Protein AF-S8AKW9-F1 (afdb_monomer_lite)

Organism: Dactylellina haptotyla (strain CBS 200.50) (NCBI:txid1284197)

Structure (mmCIF, N/CA/C/O backbone):
data_AF-S8AKW9-F1
#
_entry.id   AF-S8AKW9-F1
#
loop_
_atom_site.group_PDB
_atom_site.id
_atom_site.type_symbol
_atom_site.label_atom_id
_atom_site.label_alt_id
_atom_site.label_comp_id
_atom_site.label_asym_id
_atom_site.label_entity_id
_atom_site.label_seq_id
_atom_site.pdbx_PDB_ins_code
_atom_site.Cartn_x
_atom_site.Cartn_y
_atom_site.Cartn_z
_atom_site.occupancy
_atom_site.B_iso_or_equiv
_atom_site.auth_seq_id
_atom_site.auth_comp_id
_atom_site.auth_asym_id
_atom_site.auth_atom_id
_atom_site.pdbx_PDB_model_num
ATOM 1 N N . MET A 1 1 ? 42.580 -16.600 -37.680 1.00 72.12 1 MET A N 1
ATOM 2 C CA . MET A 1 1 ? 42.710 -15.167 -37.318 1.00 72.12 1 MET A CA 1
ATOM 3 C C . MET A 1 1 ? 41.400 -14.544 -36.825 1.00 72.12 1 MET A C 1
ATOM 5 O O . MET A 1 1 ? 41.442 -13.861 -35.815 1.00 72.12 1 MET A O 1
ATOM 9 N N . PHE A 1 2 ? 40.240 -14.815 -37.438 1.00 78.88 2 PHE A N 1
ATOM 10 C CA . PHE A 1 2 ? 38.955 -14.180 -37.076 1.00 78.88 2 PHE A CA 1
ATOM 11 C C . PHE A 1 2 ? 38.497 -14.391 -35.612 1.00 78.88 2 PHE A C 1
ATOM 13 O O . PHE A 1 2 ? 38.121 -13.439 -34.935 1.00 78.88 2 PHE A O 1
ATOM 20 N N . LEU A 1 3 ? 38.629 -15.611 -35.074 1.00 80.12 3 LEU A N 1
ATOM 21 C CA . LEU A 1 3 ? 38.257 -15.929 -33.683 1.00 80.12 3 LEU A CA 1
ATOM 22 C C . LEU A 1 3 ? 39.074 -15.155 -32.629 1.00 80.12 3 LEU A C 1
ATOM 24 O O . LEU A 1 3 ? 38.552 -14.816 -31.570 1.00 80.12 3 LEU A O 1
ATOM 28 N N . GLY A 1 4 ? 40.333 -14.816 -32.932 1.00 91.25 4 GLY A N 1
ATOM 29 C CA . GLY A 1 4 ? 41.182 -14.039 -32.023 1.00 91.25 4 GLY A CA 1
ATOM 30 C C . GLY A 1 4 ? 40.719 -12.587 -31.862 1.00 91.25 4 GLY A C 1
ATOM 31 O O . GLY A 1 4 ? 40.834 -12.024 -30.775 1.00 91.25 4 GLY A O 1
ATOM 32 N N . HIS A 1 5 ? 40.142 -11.994 -32.914 1.00 90.94 5 HIS A N 1
ATOM 33 C CA . HIS A 1 5 ? 39.571 -10.644 -32.856 1.00 90.94 5 HIS A CA 1
ATOM 34 C C . HIS A 1 5 ? 38.277 -10.607 -32.041 1.00 90.94 5 HIS A C 1
ATOM 36 O O . HIS A 1 5 ? 38.093 -9.697 -31.237 1.00 90.94 5 HIS A O 1
ATOM 42 N N . ILE A 1 6 ? 37.421 -11.624 -32.186 1.00 90.50 6 ILE A N 1
ATOM 43 C CA . ILE A 1 6 ? 36.177 -11.733 -31.412 1.00 90.50 6 ILE A CA 1
ATOM 44 C C . ILE A 1 6 ? 36.491 -11.850 -29.916 1.00 90.50 6 ILE A C 1
ATOM 46 O O . ILE A 1 6 ? 35.941 -11.099 -29.114 1.00 90.50 6 ILE A O 1
ATOM 50 N N . TYR A 1 7 ? 37.434 -12.720 -29.537 1.00 89.94 7 TYR A N 1
ATOM 51 C CA . TYR A 1 7 ? 37.816 -12.882 -28.131 1.00 89.94 7 TYR A CA 1
ATOM 52 C C . TYR A 1 7 ? 38.402 -11.595 -27.534 1.00 89.94 7 TYR A C 1
ATOM 54 O O . TYR A 1 7 ? 38.063 -11.220 -26.414 1.00 89.94 7 TYR A O 1
ATOM 62 N N . ARG A 1 8 ? 39.234 -10.868 -28.294 1.00 94.88 8 ARG A N 1
ATOM 63 C CA . ARG A 1 8 ? 39.784 -9.576 -27.856 1.00 94.88 8 ARG A CA 1
ATOM 64 C C . ARG A 1 8 ? 38.686 -8.530 -27.636 1.00 94.88 8 ARG A C 1
ATOM 66 O O . ARG A 1 8 ? 38.725 -7.836 -26.626 1.00 94.88 8 ARG A O 1
ATOM 73 N N . ASN A 1 9 ? 37.709 -8.438 -28.537 1.00 93.19 9 ASN A N 1
ATOM 74 C CA . ASN A 1 9 ? 36.614 -7.473 -28.412 1.00 93.19 9 ASN A CA 1
ATOM 75 C C . ASN A 1 9 ? 35.717 -7.775 -27.203 1.00 93.19 9 ASN A C 1
ATOM 77 O O . ASN A 1 9 ? 35.331 -6.854 -26.492 1.00 93.19 9 ASN A O 1
ATOM 81 N N . ILE A 1 10 ? 35.450 -9.055 -26.921 1.00 93.31 10 ILE A N 1
ATOM 82 C CA . ILE A 1 10 ? 34.691 -9.466 -25.728 1.00 93.31 10 ILE A CA 1
ATOM 83 C C . ILE A 1 10 ? 35.448 -9.101 -24.445 1.00 93.31 10 ILE A C 1
ATOM 85 O O . ILE A 1 10 ? 34.852 -8.588 -23.503 1.00 93.31 10 ILE A O 1
ATOM 89 N N . GLN A 1 11 ? 36.765 -9.321 -24.404 1.00 92.81 11 GLN A N 1
ATOM 90 C CA . GLN A 1 11 ? 37.582 -8.955 -23.241 1.00 92.81 11 GLN A CA 1
ATOM 91 C C . GLN A 1 11 ? 37.604 -7.438 -23.003 1.00 92.81 11 GLN A C 1
ATOM 93 O O . GLN A 1 11 ? 37.492 -6.996 -21.862 1.00 92.81 11 GLN A O 1
ATOM 98 N N . LEU A 1 12 ? 37.685 -6.634 -24.068 1.00 94.81 12 LEU A N 1
ATOM 99 C CA . LEU A 1 12 ? 37.598 -5.174 -23.964 1.00 94.81 12 LEU A CA 1
ATOM 100 C C . LEU A 1 12 ? 36.229 -4.719 -23.443 1.00 94.81 12 LEU A C 1
ATOM 102 O O . LEU A 1 12 ? 36.181 -3.930 -22.503 1.00 94.81 12 LEU A O 1
ATOM 106 N N . ALA A 1 13 ? 35.136 -5.269 -23.981 1.00 92.00 13 ALA A N 1
ATOM 107 C CA . ALA A 1 13 ? 33.784 -4.956 -23.520 1.00 92.00 13 ALA A CA 1
ATOM 108 C C . ALA A 1 13 ? 33.575 -5.338 -22.044 1.00 92.00 13 ALA A C 1
ATOM 110 O O . ALA A 1 13 ? 32.994 -4.574 -21.278 1.00 92.00 13 ALA A O 1
ATOM 111 N N . ASN A 1 14 ? 34.098 -6.490 -21.614 1.00 90.31 14 ASN A N 1
ATOM 112 C CA . ASN A 1 14 ? 34.027 -6.903 -20.213 1.00 90.31 14 ASN A CA 1
ATOM 113 C C . ASN A 1 14 ? 34.788 -5.944 -19.289 1.00 90.31 14 ASN A C 1
ATOM 115 O O . ASN A 1 14 ? 34.282 -5.617 -18.216 1.00 90.31 14 ASN A O 1
ATOM 119 N N . ASN A 1 15 ? 35.965 -5.465 -19.697 1.00 95.75 15 ASN A N 1
ATOM 120 C CA . ASN A 1 15 ? 36.730 -4.498 -18.910 1.00 95.75 15 ASN A CA 1
ATOM 121 C C . ASN A 1 15 ? 35.996 -3.155 -18.789 1.00 95.75 15 ASN A C 1
ATOM 123 O O . ASN A 1 15 ? 35.916 -2.607 -17.693 1.00 95.75 15 ASN A O 1
ATOM 127 N N . GLU A 1 16 ? 35.396 -2.668 -19.877 1.00 96.19 16 GLU A N 1
ATOM 128 C CA . GLU A 1 16 ? 34.604 -1.432 -19.874 1.00 96.19 16 GLU A CA 1
ATOM 129 C C . GLU A 1 16 ? 33.361 -1.548 -18.976 1.00 96.19 16 GLU A C 1
ATOM 131 O O . GLU A 1 16 ? 33.042 -0.636 -18.211 1.00 96.19 16 GLU A O 1
ATOM 136 N N . ILE A 1 17 ? 32.676 -2.696 -19.005 1.00 91.88 17 ILE A N 1
ATOM 137 C CA . ILE A 1 17 ? 31.542 -2.965 -18.110 1.00 91.88 17 ILE A CA 1
ATOM 138 C C . ILE A 1 17 ? 31.997 -2.955 -16.646 1.00 91.88 17 ILE A C 1
ATOM 140 O O . ILE A 1 17 ? 31.338 -2.335 -15.812 1.00 91.88 17 ILE A O 1
ATOM 144 N N . GLN A 1 18 ? 33.118 -3.606 -16.322 1.00 92.62 18 GLN A N 1
ATOM 145 C CA . GLN A 1 18 ? 33.649 -3.635 -14.955 1.00 92.62 18 GLN A CA 1
ATOM 146 C C . GLN A 1 18 ? 34.020 -2.231 -14.457 1.00 92.62 18 GLN A C 1
ATOM 148 O O . GLN A 1 18 ? 33.663 -1.872 -13.333 1.00 92.62 18 GLN A O 1
ATOM 153 N N . GLU A 1 19 ? 34.661 -1.414 -15.294 1.00 96.31 19 GLU A N 1
ATOM 154 C CA . GLU A 1 19 ? 35.014 -0.031 -14.955 1.00 96.31 19 GLU A CA 1
ATOM 155 C C . GLU A 1 19 ? 33.765 0.832 -14.717 1.00 96.31 19 GLU A C 1
ATOM 157 O O . GLU A 1 19 ? 33.664 1.530 -13.704 1.00 96.31 19 GLU A O 1
ATOM 162 N N . ASN A 1 20 ? 32.761 0.727 -15.592 1.00 92.00 20 ASN A N 1
ATOM 163 C CA . ASN A 1 20 ? 31.502 1.458 -15.447 1.00 92.00 20 ASN A CA 1
ATOM 164 C C . ASN A 1 20 ? 30.729 1.046 -14.186 1.00 92.00 20 ASN A C 1
ATOM 166 O O . ASN A 1 20 ? 30.186 1.902 -13.483 1.00 92.00 20 ASN A O 1
ATOM 170 N N . VAL A 1 21 ? 30.704 -0.250 -13.857 1.00 90.75 21 VAL A N 1
ATOM 171 C CA . VAL A 1 21 ? 30.087 -0.747 -12.617 1.00 90.75 21 VAL A CA 1
ATOM 172 C C . VAL A 1 21 ? 30.822 -0.197 -11.394 1.00 90.75 21 VAL A C 1
ATOM 174 O O . VAL A 1 21 ? 30.169 0.323 -10.488 1.00 90.75 21 VAL A O 1
ATOM 177 N N . GLN A 1 22 ? 32.158 -0.237 -11.372 1.00 91.88 22 GLN A N 1
ATOM 178 C CA . GLN A 1 22 ? 32.943 0.319 -10.264 1.00 91.88 22 GLN A CA 1
ATOM 179 C C . GLN A 1 22 ? 32.698 1.820 -10.084 1.00 91.88 22 GLN A C 1
ATOM 181 O O . GLN A 1 22 ? 32.455 2.272 -8.963 1.00 91.88 22 GLN A O 1
ATOM 186 N N . LYS A 1 23 ? 32.684 2.583 -11.182 1.00 95.25 23 LYS A N 1
ATOM 187 C CA . LYS A 1 23 ? 32.428 4.027 -11.159 1.00 95.25 23 LYS A CA 1
ATOM 188 C C . LYS A 1 23 ? 31.034 4.358 -10.626 1.00 95.25 23 LYS A C 1
ATOM 190 O O . LYS A 1 23 ? 30.907 5.221 -9.758 1.00 95.25 23 LYS A O 1
ATOM 195 N N . ASN A 1 24 ? 30.003 3.646 -11.080 1.00 85.75 24 ASN A N 1
ATOM 196 C CA . ASN A 1 24 ? 28.628 3.852 -10.617 1.00 85.75 24 ASN A CA 1
ATOM 197 C C . ASN A 1 24 ? 28.464 3.511 -9.131 1.00 85.75 24 ASN A C 1
ATOM 199 O O . ASN A 1 24 ? 27.816 4.257 -8.397 1.00 85.75 24 ASN A O 1
ATOM 203 N N . VAL A 1 25 ? 29.085 2.422 -8.666 1.00 87.81 25 VAL A N 1
ATOM 204 C CA . VAL A 1 25 ? 29.080 2.055 -7.242 1.00 87.81 25 VAL A CA 1
ATOM 205 C C . VAL A 1 25 ? 29.783 3.126 -6.409 1.00 87.81 25 VAL A C 1
ATOM 207 O O . VAL A 1 25 ? 29.248 3.550 -5.386 1.00 87.81 25 VAL A O 1
ATOM 210 N N . GLN A 1 26 ? 30.946 3.614 -6.848 1.00 92.12 26 GLN A N 1
ATOM 211 C CA . GLN A 1 26 ? 31.691 4.649 -6.132 1.00 92.12 26 GLN A CA 1
ATOM 212 C C . GLN A 1 26 ? 30.923 5.978 -6.081 1.00 92.12 26 GLN A C 1
ATOM 214 O O . GLN A 1 26 ? 30.859 6.608 -5.024 1.00 92.12 26 GLN A O 1
ATOM 219 N N . GLN A 1 27 ? 30.281 6.371 -7.185 1.00 92.50 27 GLN A N 1
ATOM 220 C CA . GLN A 1 27 ? 29.437 7.562 -7.247 1.00 92.50 27 GLN A CA 1
ATOM 221 C C . GLN A 1 27 ? 28.215 7.440 -6.327 1.00 92.50 27 GLN A C 1
ATOM 223 O O . GLN A 1 27 ? 27.951 8.353 -5.543 1.00 92.50 27 GLN A O 1
ATOM 228 N N . GLY A 1 28 ? 27.516 6.301 -6.358 1.00 86.50 28 GLY A N 1
ATOM 229 C CA . GLY A 1 28 ? 26.379 6.043 -5.473 1.00 86.50 28 GLY A CA 1
ATOM 230 C C . GLY A 1 28 ? 26.775 6.067 -3.994 1.00 86.50 28 GLY A C 1
ATOM 231 O O . GLY A 1 28 ? 26.061 6.629 -3.165 1.00 86.50 28 GLY A O 1
ATOM 232 N N . MET A 1 29 ? 27.954 5.537 -3.658 1.00 88.75 29 MET A N 1
ATOM 233 C CA . MET A 1 29 ? 28.479 5.551 -2.291 1.00 88.75 29 MET A CA 1
ATOM 234 C C . MET A 1 29 ? 28.812 6.975 -1.815 1.00 88.75 29 MET A C 1
ATOM 236 O O . MET A 1 29 ? 28.480 7.338 -0.688 1.00 88.75 29 MET A O 1
ATOM 240 N N . GLN A 1 30 ? 29.407 7.808 -2.676 1.00 92.94 30 GLN A N 1
ATOM 241 C CA . GLN A 1 30 ? 29.688 9.218 -2.373 1.00 92.94 30 GLN A CA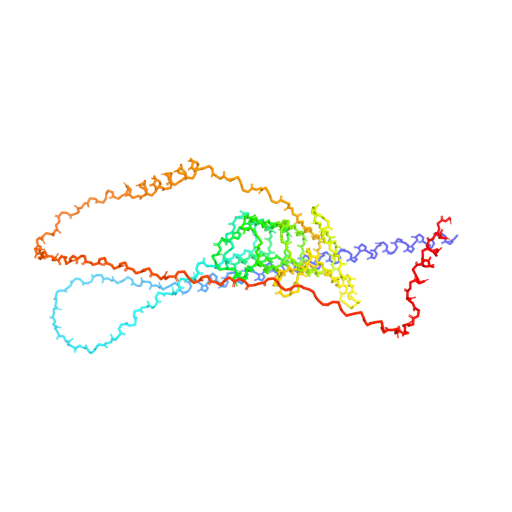 1
ATOM 242 C C . GLN A 1 30 ? 28.411 10.055 -2.217 1.00 92.94 30 GLN A C 1
ATOM 244 O O . GLN A 1 30 ? 28.351 10.960 -1.383 1.00 92.94 30 GLN A O 1
ATOM 249 N N . GLU A 1 31 ? 27.379 9.784 -3.014 1.00 89.19 31 GLU A N 1
ATOM 250 C CA . GLU A 1 31 ? 26.083 10.452 -2.888 1.00 89.19 31 GLU A CA 1
ATOM 251 C C . GLU A 1 31 ? 25.360 10.043 -1.600 1.00 89.19 31 GLU A C 1
ATOM 253 O O . GLU A 1 31 ? 24.886 10.907 -0.863 1.00 89.19 31 GLU A O 1
ATOM 258 N N . ALA A 1 32 ? 25.372 8.751 -1.258 1.00 83.12 32 ALA A N 1
ATOM 259 C CA . ALA A 1 32 ? 24.840 8.263 0.010 1.00 83.12 32 ALA A CA 1
ATOM 260 C C . ALA A 1 32 ? 25.553 8.904 1.216 1.00 83.12 32 ALA A C 1
ATOM 262 O O . ALA A 1 32 ? 24.889 9.358 2.148 1.00 83.12 32 ALA A O 1
ATOM 263 N N . GLN A 1 33 ? 26.888 9.016 1.177 1.00 89.81 33 GLN A N 1
ATOM 264 C CA . GLN A 1 33 ? 27.662 9.705 2.217 1.00 89.81 33 GLN A CA 1
ATOM 265 C C . GLN A 1 33 ? 27.267 11.181 2.350 1.00 89.81 33 GLN A C 1
ATOM 267 O O . GLN A 1 33 ? 27.059 11.655 3.469 1.00 89.81 33 GLN A O 1
ATOM 272 N N . ARG A 1 34 ? 27.097 11.898 1.228 1.00 91.38 34 ARG A N 1
ATOM 273 C CA . ARG A 1 34 ? 26.621 13.290 1.243 1.00 91.38 34 ARG A CA 1
ATOM 274 C C . ARG A 1 34 ? 25.228 13.406 1.855 1.00 91.38 34 ARG A C 1
ATOM 276 O O . ARG A 1 34 ? 25.033 14.239 2.733 1.00 91.38 34 ARG A O 1
ATOM 283 N N . ASN A 1 35 ? 24.286 12.558 1.453 1.00 83.06 35 ASN A N 1
ATOM 284 C CA . ASN A 1 35 ? 22.912 12.602 1.959 1.00 83.06 35 ASN A CA 1
ATOM 285 C C . ASN A 1 35 ? 22.845 12.339 3.471 1.00 83.06 35 ASN A C 1
ATOM 287 O O . ASN A 1 35 ? 22.147 13.054 4.189 1.00 83.06 35 ASN A O 1
ATOM 291 N N . VAL A 1 36 ? 23.624 11.375 3.974 1.00 84.94 36 VAL A N 1
ATOM 292 C CA . VAL A 1 36 ? 23.740 11.124 5.421 1.00 84.94 36 VAL A CA 1
ATOM 293 C C . VAL A 1 36 ? 24.331 12.340 6.140 1.00 84.94 36 VAL A C 1
ATOM 295 O O . VAL A 1 36 ? 23.816 12.745 7.181 1.00 84.94 36 VAL A O 1
ATOM 298 N N . GLN A 1 37 ? 25.371 12.966 5.583 1.00 90.31 37 GLN A N 1
ATOM 299 C CA . GLN A 1 37 ? 25.993 14.145 6.186 1.00 90.31 37 GLN A CA 1
ATOM 300 C C . GLN A 1 37 ? 25.038 15.347 6.241 1.00 90.31 37 GLN A C 1
ATOM 302 O O . GLN A 1 37 ? 24.969 16.017 7.274 1.00 90.31 37 GLN A O 1
ATOM 307 N N . TYR A 1 38 ? 24.264 15.587 5.177 1.00 88.06 38 TYR A N 1
ATOM 308 C CA . TYR A 1 38 ? 23.213 16.609 5.163 1.00 88.06 38 TYR A CA 1
ATOM 309 C C . TYR A 1 38 ? 22.136 16.331 6.221 1.00 88.06 38 TYR A C 1
ATOM 311 O O . TYR A 1 38 ? 21.813 17.226 7.001 1.00 88.06 38 TYR A O 1
ATOM 319 N N . GLY A 1 39 ? 21.651 15.088 6.323 1.00 82.19 39 GLY A N 1
ATOM 320 C CA . GLY A 1 39 ? 20.647 14.712 7.324 1.00 82.19 39 GLY A CA 1
ATOM 321 C C . GLY A 1 39 ? 21.130 14.882 8.772 1.00 82.19 39 GLY A C 1
ATOM 322 O O . GLY A 1 39 ? 20.380 15.356 9.631 1.00 82.19 39 GLY A O 1
ATOM 323 N N . ILE A 1 40 ? 22.401 14.568 9.055 1.00 87.69 40 ILE A N 1
ATOM 324 C CA . ILE A 1 40 ? 23.005 14.794 10.380 1.00 87.69 40 ILE A CA 1
ATOM 325 C C . ILE A 1 40 ? 23.069 16.294 10.697 1.00 87.69 40 ILE A C 1
ATOM 327 O O . ILE A 1 40 ? 22.700 16.694 11.802 1.00 87.69 40 ILE A O 1
ATOM 331 N N . GLN A 1 41 ? 23.504 17.131 9.748 1.00 89.69 41 GLN A N 1
ATOM 332 C CA . GLN A 1 41 ? 23.582 18.583 9.952 1.00 89.69 41 GLN A CA 1
ATOM 333 C C . GLN A 1 41 ? 22.205 19.210 10.194 1.00 89.69 41 GLN A C 1
ATOM 335 O O . GLN A 1 41 ? 22.058 20.075 11.059 1.00 89.69 41 GLN A O 1
ATOM 340 N N . GLU A 1 42 ? 21.186 18.765 9.463 1.00 87.50 42 GLU A N 1
ATOM 341 C CA . GLU A 1 42 ? 19.813 19.228 9.651 1.00 87.50 42 GLU A CA 1
ATOM 342 C C . GLU A 1 42 ? 19.265 18.827 11.024 1.00 87.50 42 GLU A C 1
ATOM 344 O O . GLU A 1 42 ? 18.737 19.667 11.755 1.00 87.50 42 GLU A O 1
ATOM 349 N N . THR A 1 43 ? 19.487 17.575 11.431 1.00 83.00 43 THR A N 1
ATOM 350 C CA . THR A 1 43 ? 19.094 17.091 12.761 1.00 83.00 43 THR A CA 1
ATOM 351 C C . THR A 1 43 ? 19.786 17.892 13.867 1.00 83.00 43 THR A C 1
ATOM 353 O O . THR A 1 43 ? 19.132 18.329 14.813 1.00 83.00 43 THR A O 1
ATOM 356 N N . GLN A 1 44 ? 21.090 18.164 13.735 1.00 88.38 44 GLN A N 1
ATOM 357 C CA . GLN A 1 44 ? 21.831 18.998 14.687 1.00 88.38 44 GLN A CA 1
ATOM 358 C C . GLN A 1 44 ? 21.271 20.424 14.768 1.00 88.38 44 GLN A C 1
ATOM 360 O O . GLN A 1 44 ? 21.107 20.951 15.871 1.00 88.38 44 GLN A O 1
ATOM 365 N N . ARG A 1 45 ? 20.928 21.037 13.626 1.00 90.44 45 ARG A N 1
ATOM 366 C CA . ARG A 1 45 ? 20.295 22.364 13.581 1.00 90.44 45 ARG A CA 1
ATOM 367 C C . ARG A 1 45 ? 18.930 22.357 14.276 1.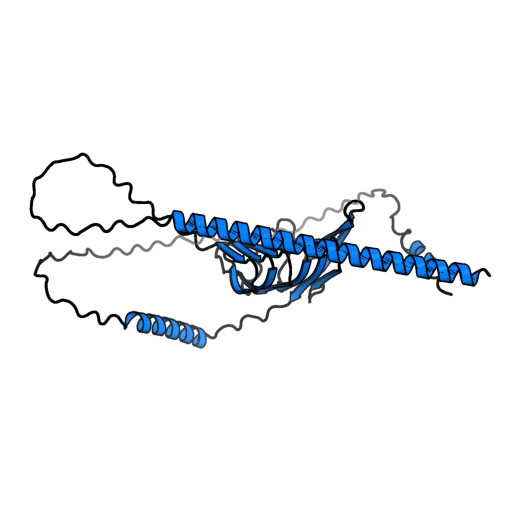00 90.44 45 ARG A C 1
ATOM 369 O O . ARG A 1 45 ? 18.648 23.264 15.056 1.00 90.44 45 ARG A O 1
ATOM 376 N N . ASN A 1 46 ? 18.108 21.336 14.045 1.00 84.94 46 ASN A N 1
ATOM 377 C CA . ASN A 1 46 ? 16.789 21.218 14.669 1.00 84.94 46 ASN A CA 1
ATOM 378 C C . ASN A 1 46 ? 16.891 21.042 16.189 1.00 84.94 46 ASN A C 1
ATOM 380 O O . ASN A 1 46 ? 16.182 21.723 16.930 1.00 84.94 46 ASN A O 1
ATOM 384 N N . VAL A 1 47 ? 17.826 20.212 16.666 1.00 84.75 47 VAL A N 1
ATOM 385 C CA . VAL A 1 47 ? 18.086 20.037 18.104 1.00 84.75 47 VAL A CA 1
ATOM 386 C C . VAL A 1 47 ? 18.590 21.336 18.743 1.00 84.75 47 VAL A C 1
ATOM 388 O O . VAL A 1 47 ? 18.102 21.719 19.805 1.00 84.75 47 VAL A O 1
ATOM 391 N N . GLN A 1 48 ? 19.511 22.063 18.098 1.00 88.69 48 GLN A N 1
ATOM 392 C CA . GLN A 1 48 ? 19.978 23.362 18.606 1.00 88.69 48 GLN A CA 1
ATOM 393 C C . GLN A 1 48 ? 18.856 24.403 18.672 1.00 88.69 48 GLN A C 1
ATOM 395 O O . GLN A 1 48 ? 18.752 25.130 19.661 1.00 88.69 48 GLN A O 1
ATOM 400 N N . ASN A 1 49 ? 17.996 24.460 17.654 1.00 84.38 49 ASN A N 1
ATOM 401 C CA . ASN A 1 49 ? 16.846 25.360 17.645 1.00 84.38 49 ASN A CA 1
ATOM 402 C C . ASN A 1 49 ? 15.839 25.007 18.750 1.00 84.38 49 ASN A C 1
ATOM 404 O O . ASN A 1 49 ? 15.334 25.906 19.421 1.00 84.38 49 ASN A O 1
ATOM 408 N N . ALA A 1 50 ? 15.589 23.716 18.987 1.00 81.94 50 ALA A N 1
ATOM 409 C CA . ALA A 1 50 ? 14.714 23.260 20.064 1.00 81.94 50 ALA A CA 1
ATOM 410 C C . ALA A 1 50 ? 15.265 23.638 21.448 1.00 81.94 50 ALA A C 1
ATOM 412 O O . ALA A 1 50 ? 14.531 24.188 22.265 1.00 81.94 50 ALA A O 1
ATOM 413 N N . LEU A 1 51 ? 16.565 23.428 21.689 1.00 80.25 51 LEU A N 1
ATOM 414 C CA . LEU A 1 51 ? 17.218 23.800 22.951 1.00 80.25 51 LEU A CA 1
ATOM 415 C C . LEU A 1 51 ? 17.215 25.315 23.191 1.00 80.25 51 LEU A C 1
ATOM 417 O O . LEU A 1 51 ? 17.059 25.753 24.329 1.00 80.25 51 LEU A O 1
ATOM 421 N N . ARG A 1 52 ? 17.349 26.126 22.133 1.00 81.94 52 ARG A N 1
ATOM 422 C CA . ARG A 1 52 ? 17.302 27.593 22.233 1.00 81.94 52 ARG A CA 1
ATOM 423 C C . ARG A 1 52 ? 15.916 28.122 22.609 1.00 81.94 52 ARG A C 1
ATOM 425 O O . ARG A 1 52 ? 15.824 29.185 23.216 1.00 81.94 52 ARG A O 1
ATOM 432 N N . ASN A 1 53 ? 14.863 27.389 22.260 1.00 79.19 53 ASN A N 1
ATOM 433 C CA . ASN A 1 53 ? 13.479 27.768 22.535 1.00 79.19 53 ASN A CA 1
ATOM 434 C C . ASN A 1 53 ? 12.955 27.249 23.878 1.00 79.19 53 ASN A C 1
ATOM 436 O O . ASN A 1 53 ? 11.796 27.510 24.193 1.00 79.19 53 ASN A O 1
ATOM 440 N N . ILE A 1 54 ? 13.767 26.548 24.680 1.00 76.12 54 ILE A N 1
ATOM 441 C CA . ILE A 1 54 ? 13.388 26.212 26.056 1.00 76.12 54 ILE A CA 1
ATOM 442 C C . ILE A 1 54 ? 13.372 27.525 26.849 1.00 76.12 54 ILE A C 1
ATOM 444 O O . ILE A 1 54 ? 14.436 28.125 27.037 1.00 76.12 54 ILE A O 1
ATOM 448 N N . PRO A 1 55 ? 12.200 28.004 27.312 1.00 68.00 55 PRO A N 1
ATOM 449 C CA . PRO A 1 55 ? 12.131 29.211 28.116 1.00 68.00 55 PRO A CA 1
ATOM 450 C C . PRO A 1 55 ? 12.970 28.975 29.366 1.00 68.00 55 PRO A C 1
ATOM 452 O O . PRO A 1 55 ? 12.705 28.039 30.124 1.00 68.00 55 PRO A O 1
ATOM 455 N N . GLN A 1 56 ? 13.991 29.803 29.588 1.00 56.03 56 GLN A N 1
ATOM 456 C CA . GLN A 1 56 ? 14.639 29.829 30.889 1.00 56.03 56 GLN A CA 1
ATOM 457 C C . GLN A 1 56 ? 13.575 30.280 31.882 1.00 56.03 56 GLN A C 1
ATOM 459 O O . GLN A 1 56 ? 13.197 31.451 31.913 1.00 56.03 56 GLN A O 1
ATOM 464 N N . MET A 1 57 ? 13.033 29.331 32.646 1.00 52.31 57 MET A N 1
ATOM 465 C CA . MET A 1 57 ? 12.195 29.643 33.790 1.00 52.31 57 MET A CA 1
ATOM 466 C C . MET A 1 57 ? 13.117 30.269 34.827 1.00 52.31 57 MET A C 1
ATOM 468 O O . MET A 1 57 ? 13.692 29.591 35.676 1.00 52.31 57 MET A O 1
ATOM 472 N N . SER A 1 58 ? 13.321 31.577 34.682 1.00 54.09 58 SER A N 1
ATOM 473 C CA . SER A 1 58 ? 13.970 32.416 35.668 1.00 54.09 58 SER A CA 1
ATOM 474 C C . SER A 1 58 ? 13.269 32.160 36.991 1.00 54.09 58 SER A C 1
ATOM 476 O O . SER A 1 58 ? 12.093 32.481 37.145 1.00 54.09 58 SER A O 1
ATOM 478 N N . SER A 1 59 ? 14.004 31.519 37.897 1.00 52.66 59 SER A N 1
ATOM 479 C CA . SER A 1 59 ? 13.709 31.333 39.311 1.00 52.66 59 SER A CA 1
ATOM 480 C C . SER A 1 59 ? 12.963 32.548 39.873 1.00 52.66 59 SER A C 1
ATOM 482 O O . SER A 1 59 ? 13.583 33.537 40.270 1.00 52.66 59 SER A O 1
ATOM 484 N N . MET A 1 60 ? 11.629 32.488 39.902 1.00 50.62 60 MET A N 1
ATOM 485 C CA . MET A 1 60 ? 10.819 33.459 40.625 1.00 50.62 60 MET A CA 1
ATOM 486 C C . MET A 1 60 ? 11.003 33.161 42.107 1.00 50.62 60 MET A C 1
ATOM 488 O O . MET A 1 60 ? 10.409 32.235 42.657 1.00 50.62 60 MET A O 1
ATOM 492 N N . GLY A 1 61 ? 11.897 33.929 42.728 1.00 47.03 61 GLY A N 1
ATOM 493 C CA . GLY A 1 61 ? 12.079 33.940 44.168 1.00 47.03 61 GLY A CA 1
ATOM 494 C C . GLY A 1 61 ? 10.754 34.250 44.855 1.00 47.03 61 GLY A C 1
ATOM 495 O O . GLY A 1 61 ? 10.109 35.257 44.563 1.00 47.03 61 GLY A O 1
ATOM 496 N N . MET A 1 62 ? 10.353 33.367 45.767 1.00 46.59 62 MET A N 1
ATOM 497 C CA . MET A 1 62 ? 9.265 33.614 46.702 1.00 46.59 62 MET A CA 1
ATOM 498 C C . MET A 1 62 ? 9.627 34.814 47.582 1.00 46.59 62 MET A C 1
ATOM 500 O O . MET A 1 62 ? 10.453 34.699 48.484 1.00 46.59 62 MET A O 1
ATOM 504 N N . ASN A 1 63 ? 9.000 35.961 47.329 1.00 47.78 63 ASN A N 1
ATOM 505 C CA . ASN A 1 63 ? 9.002 37.091 48.247 1.00 47.78 63 ASN A CA 1
ATOM 506 C C . ASN A 1 63 ? 7.697 37.051 49.053 1.00 47.78 63 ASN A C 1
ATOM 508 O O . ASN A 1 63 ? 6.630 37.391 48.544 1.00 47.78 63 ASN A O 1
ATOM 512 N N . TRP A 1 64 ? 7.782 36.576 50.295 1.00 44.31 64 TRP A N 1
ATOM 513 C CA . TRP A 1 64 ? 6.693 36.626 51.266 1.00 44.31 64 TRP A CA 1
ATOM 514 C C . TRP A 1 64 ? 6.621 38.034 51.864 1.00 44.31 64 TRP A C 1
ATOM 516 O O . TRP A 1 64 ? 7.495 38.429 52.630 1.00 44.31 64 TRP A O 1
ATOM 526 N N . GLY A 1 65 ? 5.568 38.785 51.541 1.00 41.84 65 GLY A N 1
ATOM 527 C CA . GLY A 1 65 ? 5.282 40.081 52.156 1.00 41.84 65 GLY A CA 1
ATOM 528 C C . GLY A 1 65 ? 3.778 40.379 52.161 1.00 41.84 65 GLY A C 1
ATOM 529 O O . GLY A 1 65 ? 3.130 40.164 51.136 1.00 41.84 65 GLY A O 1
ATOM 530 N N . PRO A 1 66 ? 3.193 40.850 53.281 1.00 56.28 66 PRO A N 1
ATOM 531 C CA . PRO A 1 66 ? 1.775 41.170 53.366 1.00 56.28 66 PRO A CA 1
ATOM 532 C C . PRO A 1 66 ? 1.527 42.632 52.974 1.00 56.28 66 PRO A C 1
ATOM 534 O O . PRO A 1 66 ? 2.188 43.542 53.470 1.00 56.28 66 PRO A O 1
ATOM 537 N N . GLY A 1 67 ? 0.538 42.872 52.116 1.00 40.03 67 GLY A N 1
ATOM 538 C CA . GLY A 1 67 ? 0.109 44.228 51.786 1.00 40.03 67 GLY A CA 1
ATOM 539 C C . GLY A 1 67 ? -0.982 44.261 50.726 1.00 40.03 67 GLY A C 1
ATOM 540 O O . GLY A 1 67 ? -0.700 44.205 49.535 1.00 40.03 67 GLY A O 1
ATOM 541 N N . CYS A 1 68 ? -2.234 44.384 51.166 1.00 43.34 68 CYS A N 1
ATOM 542 C CA . CYS A 1 68 ? -3.304 44.955 50.343 1.00 43.34 68 CYS A CA 1
ATOM 543 C C . CYS A 1 68 ? -3.011 46.462 50.166 1.00 43.34 68 CYS A C 1
ATOM 545 O O . CYS A 1 68 ? -2.517 47.078 51.114 1.00 43.34 68 CYS A O 1
ATOM 547 N N . PRO A 1 69 ? -3.327 47.082 49.014 1.00 50.56 69 PRO A N 1
ATOM 548 C CA . PRO A 1 69 ? -4.691 47.572 48.844 1.00 50.56 69 PRO A CA 1
ATOM 549 C C . PRO A 1 69 ? -5.262 47.475 47.419 1.00 50.56 69 PRO A C 1
ATOM 551 O O . PRO A 1 69 ? -4.575 47.385 46.407 1.00 50.56 69 PRO A O 1
ATOM 554 N N . SER A 1 70 ? -6.588 47.528 47.411 1.00 55.62 70 SER A N 1
ATOM 555 C CA . SER A 1 70 ? -7.530 47.596 46.301 1.00 55.62 70 SER A CA 1
ATOM 556 C C . SER A 1 70 ? -7.218 48.670 45.253 1.00 55.62 70 SER A C 1
ATOM 558 O O . SER A 1 70 ? -7.221 49.862 45.564 1.00 55.62 70 SER A O 1
ATOM 560 N N . SER A 1 71 ? -7.116 48.262 43.988 1.00 45.03 71 SER A N 1
ATOM 561 C CA . SER A 1 71 ? -7.367 49.134 42.839 1.00 45.03 71 SER A CA 1
ATOM 562 C C . SER A 1 71 ? -8.129 48.367 41.754 1.00 45.03 71 SER A C 1
ATOM 564 O O . SER A 1 71 ? -7.712 47.329 41.244 1.00 45.03 71 SER A O 1
ATOM 566 N N . SER A 1 72 ? -9.318 48.874 41.449 1.00 56.56 72 SER A N 1
ATOM 567 C CA . SER A 1 72 ? -10.213 48.421 40.391 1.00 56.56 72 SER A CA 1
ATOM 568 C C . SER A 1 72 ? -9.586 48.697 39.024 1.00 56.56 72 SER A C 1
ATOM 570 O O . SER A 1 72 ? -9.472 49.856 38.625 1.00 56.56 72 SER A O 1
ATOM 572 N N . SER A 1 73 ? -9.201 47.639 38.312 1.00 45.88 73 SER A N 1
ATOM 573 C CA . SER A 1 73 ? -8.787 47.694 36.907 1.00 45.88 73 SER A CA 1
ATOM 574 C C . SER A 1 73 ? -9.833 47.008 36.020 1.00 45.88 73 SER A C 1
ATOM 576 O O . SER A 1 73 ? -10.460 46.039 36.457 1.00 45.88 73 SER A O 1
ATOM 578 N N . PRO A 1 74 ? -10.057 47.522 34.797 1.00 48.25 74 PRO A N 1
ATOM 579 C CA . PRO A 1 74 ? -11.113 47.072 33.898 1.00 48.25 74 PRO A CA 1
ATOM 580 C C . PRO A 1 74 ? -10.873 45.628 33.465 1.00 48.25 74 PRO A C 1
ATOM 582 O O . PRO A 1 74 ? -9.729 45.191 33.348 1.00 48.25 74 PRO A O 1
ATOM 585 N N . ALA A 1 75 ? -11.970 44.903 33.242 1.00 49.44 75 ALA A N 1
ATOM 586 C CA . ALA A 1 75 ? -12.005 4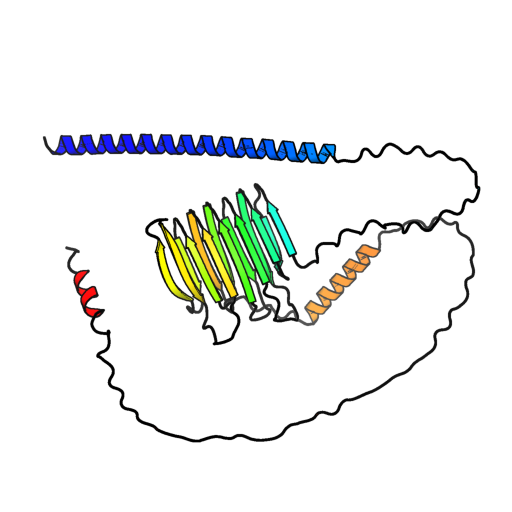3.510 32.825 1.00 49.44 75 ALA A CA 1
ATOM 587 C C . ALA A 1 75 ? -11.216 43.296 31.521 1.00 49.44 75 ALA A C 1
ATOM 589 O O . ALA A 1 75 ? -11.764 43.309 30.423 1.00 49.44 75 ALA A O 1
ATOM 590 N N . SER A 1 76 ? -9.907 43.094 31.661 1.00 47.00 76 SER A N 1
ATOM 591 C CA . SER A 1 76 ? -9.079 42.420 30.678 1.00 47.00 76 SER A CA 1
ATOM 592 C C . SER A 1 76 ? -9.645 41.015 30.585 1.00 47.00 76 SER A C 1
ATOM 594 O O . SER A 1 76 ? -9.520 40.221 31.522 1.00 47.00 76 SER A O 1
ATOM 596 N N . SER A 1 77 ? -10.373 40.751 29.500 1.00 50.78 77 SER A N 1
ATOM 597 C CA . SER A 1 77 ? -10.779 39.413 29.110 1.00 50.78 77 SER A CA 1
ATOM 598 C C . SER A 1 77 ? -9.506 38.589 29.032 1.00 50.78 77 SER A C 1
ATOM 600 O O . SER A 1 77 ? -8.765 38.667 28.053 1.00 50.78 77 SER A O 1
ATOM 602 N N . SER A 1 78 ? -9.228 37.881 30.126 1.00 46.84 78 SER A N 1
ATOM 603 C CA . SER A 1 78 ? -8.201 36.867 30.240 1.00 46.84 78 SER A CA 1
ATOM 604 C C . SER A 1 78 ? -8.324 36.000 29.000 1.00 46.84 78 SER A C 1
ATOM 606 O O . SER A 1 78 ? -9.259 35.206 28.877 1.00 46.84 78 SER A O 1
ATOM 608 N N . ALA A 1 79 ? -7.423 36.231 28.044 1.00 51.12 79 ALA A N 1
ATOM 609 C CA . ALA A 1 79 ? -7.171 35.335 26.941 1.00 51.12 79 ALA A CA 1
ATOM 610 C C . ALA A 1 79 ? -6.596 34.084 27.593 1.00 51.12 79 ALA A C 1
ATOM 612 O O . ALA A 1 79 ? -5.384 33.908 27.707 1.00 51.12 79 ALA A O 1
ATOM 613 N N . ARG A 1 80 ? -7.505 33.271 28.142 1.00 43.78 80 ARG A N 1
ATOM 614 C CA . ARG A 1 80 ? -7.223 31.931 28.616 1.00 43.78 80 ARG A CA 1
ATOM 615 C C . ARG A 1 80 ? -6.491 31.295 27.442 1.00 43.78 80 ARG A C 1
ATOM 617 O O . ARG A 1 80 ? -7.073 31.299 26.354 1.00 43.78 80 ARG A O 1
ATOM 624 N N . PRO A 1 81 ? -5.228 30.865 27.604 1.00 42.75 81 PRO A N 1
ATOM 625 C CA . PRO A 1 81 ? -4.513 30.219 26.520 1.00 42.75 81 PRO A CA 1
ATOM 626 C C . PRO A 1 81 ? -5.436 29.120 26.013 1.00 42.75 81 PRO A C 1
ATOM 628 O O . PRO A 1 81 ? -5.832 28.246 26.788 1.00 42.75 81 PRO A O 1
ATOM 631 N N . SER A 1 82 ? -5.898 29.260 24.768 1.00 45.16 82 SER A N 1
ATOM 632 C CA . SER A 1 82 ? -6.720 28.244 24.134 1.00 45.16 82 SER A CA 1
ATOM 633 C C . SER A 1 82 ? -5.871 26.991 24.188 1.00 45.16 82 SER A C 1
ATOM 635 O O . SER A 1 82 ? -4.797 26.954 23.582 1.00 45.16 82 SER A O 1
ATOM 637 N N . VAL A 1 83 ? -6.300 26.025 25.001 1.00 42.78 83 VAL A N 1
ATOM 638 C CA . VAL A 1 83 ? -5.730 24.684 24.978 1.00 42.78 83 VAL A CA 1
ATOM 639 C C . VAL A 1 83 ? -5.726 24.305 23.498 1.00 42.78 83 VAL A C 1
ATOM 641 O O . VAL A 1 83 ? -6.789 24.421 22.883 1.00 42.78 83 VAL A O 1
ATOM 644 N N . PRO A 1 84 ? -4.561 24.020 22.889 1.00 48.09 84 PRO A N 1
ATOM 645 C CA . PRO A 1 84 ? -4.530 23.632 21.489 1.00 48.09 84 PRO A CA 1
ATOM 646 C C . PRO A 1 84 ? -5.527 22.491 21.338 1.00 48.09 84 PRO A C 1
ATOM 648 O O . PRO A 1 84 ? -5.469 21.550 22.132 1.00 48.09 84 PRO A O 1
ATOM 651 N N . ASP A 1 85 ? -6.479 22.634 20.410 1.00 51.66 85 ASP A N 1
ATOM 652 C CA . ASP A 1 85 ? -7.441 21.579 20.106 1.00 51.66 85 ASP A CA 1
ATOM 653 C C . ASP A 1 85 ? -6.631 20.295 19.953 1.00 51.66 85 ASP A C 1
ATOM 655 O O . ASP A 1 85 ? -5.762 20.199 19.079 1.00 51.66 85 ASP A O 1
ATOM 659 N N . PHE A 1 86 ? -6.840 19.351 20.874 1.00 43.38 86 PHE A N 1
ATOM 660 C CA . PHE A 1 86 ? -6.225 18.042 20.757 1.00 43.38 86 PHE A CA 1
ATOM 661 C C . PHE A 1 86 ? -6.604 17.516 19.370 1.00 43.38 86 PHE A C 1
ATOM 663 O O . PHE A 1 86 ? -7.759 17.694 18.963 1.00 43.38 86 PHE A O 1
ATOM 670 N N . PRO A 1 87 ? -5.648 16.961 18.603 1.00 52.88 87 PRO A N 1
ATOM 671 C CA . PRO A 1 87 ? -5.948 16.451 17.276 1.00 52.88 87 PRO A CA 1
ATOM 672 C C . PRO A 1 87 ? -7.141 15.514 17.417 1.00 52.88 87 PRO A C 1
ATOM 674 O O . PRO A 1 87 ? -7.074 14.565 18.192 1.00 52.88 87 PRO A O 1
ATOM 677 N N . LYS A 1 88 ? -8.253 15.845 16.744 1.00 60.28 88 LYS A N 1
ATOM 678 C CA . LYS A 1 88 ? -9.466 15.018 16.740 1.00 60.28 88 LYS A CA 1
ATOM 679 C C . LYS A 1 88 ? -9.016 13.574 16.514 1.00 60.28 88 LYS A C 1
ATOM 681 O O . LYS A 1 88 ? -8.318 13.334 15.531 1.00 60.28 88 LYS A O 1
ATOM 686 N N . ASP A 1 89 ? -9.353 12.676 17.443 1.00 67.38 89 ASP A N 1
ATOM 687 C CA . ASP A 1 89 ? -8.769 11.336 17.675 1.00 67.38 89 ASP A CA 1
ATOM 688 C C . ASP A 1 89 ? -8.942 10.305 16.528 1.00 67.38 89 ASP A C 1
ATOM 690 O O . ASP A 1 89 ? -9.021 9.092 16.762 1.00 67.38 89 ASP A O 1
ATOM 694 N N . ASP A 1 90 ? -9.031 10.768 15.284 1.00 85.69 90 ASP A N 1
ATOM 695 C CA . ASP A 1 90 ? -9.373 10.003 14.088 1.00 85.69 90 ASP A CA 1
ATOM 696 C C . ASP A 1 90 ? -8.217 9.901 13.082 1.00 85.69 90 ASP A C 1
ATOM 698 O O . ASP A 1 90 ? -8.319 9.160 12.096 1.00 85.69 90 ASP A O 1
ATOM 702 N N . GLU A 1 91 ? -7.117 10.618 13.333 1.00 91.62 91 GLU A N 1
ATOM 703 C CA . GLU A 1 91 ? -5.940 10.668 12.466 1.00 91.62 91 GLU A CA 1
ATOM 704 C C . GLU A 1 91 ? -4.688 10.165 13.197 1.00 91.62 91 GLU A C 1
ATOM 706 O O . GLU A 1 91 ? -4.306 10.675 14.249 1.00 91.62 91 GLU A O 1
ATOM 711 N N . ILE A 1 92 ? -4.024 9.161 12.625 1.00 93.62 92 ILE A N 1
ATOM 712 C CA . ILE A 1 92 ? -2.776 8.600 13.148 1.00 93.62 92 ILE A CA 1
ATOM 713 C C . ILE A 1 92 ? -1.648 8.948 12.182 1.00 93.62 92 ILE A C 1
ATOM 715 O O . ILE A 1 92 ? -1.669 8.534 11.022 1.00 93.62 92 ILE A O 1
ATOM 719 N N . LEU A 1 93 ? -0.641 9.675 12.669 1.00 95.69 93 LEU A N 1
ATOM 720 C CA . LEU A 1 93 ? 0.544 10.059 11.903 1.00 95.69 93 LEU A CA 1
ATOM 721 C C . LEU A 1 93 ? 1.794 9.460 12.551 1.00 95.69 93 LEU A C 1
ATOM 723 O O . LEU A 1 93 ? 2.116 9.761 13.697 1.00 95.69 93 LEU A O 1
ATOM 727 N N . VAL A 1 94 ? 2.507 8.623 11.803 1.00 95.88 94 VAL A N 1
ATOM 728 C CA . VAL A 1 94 ? 3.771 8.013 12.223 1.00 95.88 94 VAL A CA 1
ATOM 729 C C . VAL A 1 94 ? 4.851 8.389 11.219 1.00 95.88 94 VAL A C 1
ATOM 731 O O . VAL A 1 94 ? 4.721 8.077 10.036 1.00 95.88 94 VAL A O 1
ATOM 734 N N . ASP A 1 95 ? 5.917 9.035 11.688 1.00 96.75 95 ASP A N 1
ATOM 735 C CA . ASP A 1 95 ? 7.064 9.428 10.866 1.00 96.75 95 ASP A CA 1
ATOM 736 C C . ASP A 1 95 ? 8.364 8.888 11.473 1.00 96.75 95 ASP A C 1
ATOM 738 O O . ASP A 1 95 ? 8.687 9.152 12.633 1.00 96.75 95 ASP A O 1
ATOM 742 N N . LEU A 1 96 ? 9.077 8.072 10.699 1.00 94.06 96 LEU A N 1
ATOM 743 C CA . LEU A 1 96 ? 10.269 7.345 11.118 1.00 94.06 96 LEU A CA 1
ATOM 744 C C . LEU A 1 96 ? 11.402 7.576 10.118 1.00 94.06 96 LEU A C 1
ATOM 746 O O . LEU A 1 96 ? 11.222 7.488 8.905 1.00 94.06 96 LEU A O 1
ATOM 750 N N . VAL A 1 97 ? 12.615 7.788 10.623 1.00 91.69 97 VAL A N 1
ATOM 751 C CA . VAL A 1 97 ? 13.788 8.002 9.762 1.00 91.69 97 VAL A CA 1
ATOM 752 C C . VAL A 1 97 ? 14.482 6.674 9.443 1.00 91.69 97 VAL A C 1
ATOM 754 O O . VAL A 1 97 ? 14.603 6.310 8.281 1.00 91.69 97 VAL A O 1
ATOM 757 N N . THR A 1 98 ? 14.926 5.918 10.447 1.00 90.94 98 THR A N 1
ATOM 758 C CA . THR A 1 98 ? 15.780 4.726 10.244 1.00 90.94 98 THR A CA 1
ATOM 759 C C . THR A 1 98 ? 15.353 3.519 11.084 1.00 90.94 98 THR A C 1
ATOM 761 O O . THR A 1 98 ? 16.187 2.803 11.638 1.00 90.94 98 THR A O 1
ATOM 764 N N . GLN A 1 99 ? 14.047 3.302 11.246 1.00 91.00 99 GLN A N 1
ATOM 765 C CA . GLN A 1 99 ? 13.523 2.250 12.118 1.00 91.00 99 GLN A CA 1
ATOM 766 C C . GLN A 1 99 ? 12.486 1.383 11.420 1.00 91.00 99 GLN A C 1
ATOM 768 O O . GLN A 1 99 ? 11.715 1.846 10.581 1.00 91.00 99 GLN A O 1
ATOM 773 N N . SER A 1 100 ? 12.459 0.109 11.813 1.00 93.38 100 SER A N 1
ATOM 774 C CA . SER A 1 100 ? 11.375 -0.789 11.434 1.00 93.38 100 SER A CA 1
ATOM 775 C C . SER A 1 100 ? 10.221 -0.643 12.414 1.00 93.38 100 SER A C 1
ATOM 777 O O . SER A 1 100 ? 10.436 -0.609 13.624 1.00 93.38 100 SER A O 1
ATOM 779 N N . ILE A 1 101 ? 9.003 -0.597 11.891 1.00 96.12 101 ILE A N 1
ATOM 780 C CA . ILE A 1 101 ? 7.779 -0.572 12.681 1.00 96.12 101 ILE A CA 1
ATOM 781 C C . ILE A 1 101 ? 7.039 -1.892 12.535 1.00 96.12 101 ILE A C 1
ATOM 783 O O . ILE A 1 101 ? 6.912 -2.429 11.438 1.00 96.12 101 ILE A O 1
ATOM 787 N N . ASN A 1 102 ? 6.553 -2.410 13.657 1.00 97.44 102 ASN A N 1
ATOM 788 C CA . ASN A 1 102 ? 5.645 -3.543 13.712 1.00 97.44 102 ASN A CA 1
ATOM 789 C C . ASN A 1 102 ? 4.526 -3.192 14.686 1.00 97.44 102 ASN A C 1
ATOM 791 O O . ASN A 1 102 ? 4.731 -3.278 15.895 1.00 97.44 102 ASN A O 1
ATOM 795 N N . ASN A 1 103 ? 3.394 -2.718 14.173 1.00 97.19 103 ASN A N 1
ATOM 796 C CA . ASN A 1 103 ? 2.306 -2.252 15.025 1.00 97.19 103 ASN A CA 1
ATOM 797 C C . ASN A 1 103 ? 0.932 -2.484 14.391 1.00 97.19 103 ASN A C 1
ATOM 799 O O . ASN A 1 103 ? 0.810 -2.712 13.183 1.00 97.19 103 ASN A O 1
ATOM 803 N N . THR A 1 104 ? -0.093 -2.399 15.230 1.00 96.31 104 THR A N 1
ATOM 804 C CA . THR A 1 104 ? -1.497 -2.418 14.837 1.00 96.31 104 THR A CA 1
ATOM 805 C C . THR A 1 104 ? -2.064 -1.007 14.938 1.00 96.31 104 THR A C 1
ATOM 807 O O . THR A 1 104 ? -1.858 -0.324 15.939 1.00 96.31 104 THR A O 1
ATOM 810 N N . PHE A 1 105 ? -2.783 -0.566 13.909 1.00 95.25 105 PHE A N 1
ATOM 811 C CA . PHE A 1 105 ? -3.402 0.752 13.843 1.00 95.25 105 PHE A CA 1
ATOM 812 C C . PHE A 1 105 ? -4.903 0.621 13.638 1.00 95.25 105 PHE A C 1
ATOM 814 O O . PHE A 1 105 ? -5.353 -0.037 12.700 1.00 95.25 105 PHE A O 1
ATOM 821 N N . ASN A 1 106 ? -5.667 1.308 14.482 1.00 92.94 106 ASN A N 1
ATOM 822 C CA . ASN A 1 106 ? -7.100 1.456 14.283 1.00 92.94 106 ASN A CA 1
ATOM 823 C C . ASN A 1 106 ? -7.348 2.550 13.242 1.00 92.94 106 ASN A C 1
ATOM 825 O O . ASN A 1 106 ? -7.042 3.719 13.474 1.00 92.94 106 ASN A O 1
ATOM 829 N N . LEU A 1 107 ? -7.898 2.175 12.091 1.00 93.50 107 LEU A N 1
ATOM 830 C CA . LEU A 1 107 ? -8.217 3.099 11.010 1.00 93.50 107 LEU A CA 1
ATOM 831 C C . LEU A 1 107 ? -9.642 3.629 11.189 1.00 93.50 107 LEU A C 1
ATOM 833 O O . LEU A 1 107 ? -10.615 2.995 10.779 1.00 93.50 107 LEU A O 1
ATOM 837 N N . LYS A 1 108 ? -9.753 4.802 11.817 1.00 90.31 108 LYS A N 1
ATOM 838 C CA . LYS A 1 108 ? -11.018 5.541 11.929 1.00 90.31 108 LYS A CA 1
ATOM 839 C C . LYS A 1 108 ? -11.269 6.405 10.697 1.00 90.31 108 LYS A C 1
ATOM 841 O O . LYS A 1 108 ? -12.215 6.144 9.966 1.00 90.31 108 LYS A O 1
ATOM 846 N N . LYS A 1 109 ? -10.395 7.389 10.453 1.00 91.88 109 LYS A N 1
ATOM 847 C CA . LYS A 1 109 ? -10.456 8.284 9.290 1.00 91.88 109 LYS A CA 1
ATOM 848 C C . LYS A 1 109 ? -9.169 8.234 8.478 1.00 91.88 109 LYS A C 1
ATOM 850 O O . LYS A 1 109 ? -9.227 7.924 7.296 1.00 91.88 109 LYS A O 1
ATOM 855 N N . LEU A 1 110 ? -8.018 8.499 9.101 1.00 94.44 110 LEU A N 1
ATOM 856 C CA . LEU A 1 110 ? -6.730 8.573 8.406 1.00 94.44 110 LEU A CA 1
ATOM 857 C C . LEU A 1 110 ? -5.630 7.852 9.185 1.00 94.44 110 LEU A C 1
ATOM 859 O O . LEU A 1 110 ? -5.420 8.112 10.366 1.00 94.44 110 LEU A O 1
ATOM 863 N N . VAL A 1 111 ? -4.863 7.004 8.506 1.00 96.69 111 VAL A N 1
ATOM 864 C CA . VAL A 1 111 ? -3.596 6.469 9.020 1.00 96.69 111 VAL A CA 1
ATOM 865 C C . VAL A 1 111 ? -2.505 6.779 8.009 1.00 96.69 111 VAL A C 1
ATOM 867 O O . VAL A 1 111 ? -2.597 6.369 6.858 1.00 96.69 111 VAL A O 1
ATOM 870 N N . THR A 1 112 ? -1.461 7.491 8.429 1.00 97.75 112 THR A N 1
ATOM 871 C CA . THR A 1 112 ? -0.274 7.764 7.614 1.00 97.75 112 THR A CA 1
ATOM 872 C C . THR A 1 112 ? 0.971 7.225 8.304 1.00 97.75 112 THR A C 1
ATOM 874 O O . THR A 1 112 ? 1.305 7.657 9.405 1.00 97.75 112 THR A O 1
ATOM 877 N N . VAL A 1 113 ? 1.692 6.323 7.637 1.00 97.69 113 VAL A N 1
ATOM 878 C CA . VAL A 1 113 ? 2.963 5.765 8.118 1.00 97.69 113 VAL A CA 1
ATOM 879 C C . VAL A 1 113 ? 4.069 6.071 7.114 1.00 97.69 113 VAL A C 1
ATOM 881 O O . VAL A 1 113 ? 4.046 5.588 5.981 1.00 97.69 113 VAL A O 1
ATOM 884 N N . LYS A 1 114 ? 5.054 6.866 7.528 1.00 97.56 114 LYS A N 1
ATOM 885 C CA . LYS A 1 114 ? 6.229 7.226 6.731 1.00 97.56 114 LYS A CA 1
ATOM 886 C C . LYS A 1 114 ? 7.485 6.638 7.361 1.00 97.56 114 LYS A C 1
ATOM 888 O O . LYS A 1 114 ? 7.672 6.708 8.572 1.00 97.56 114 LYS A O 1
ATOM 893 N N . CYS A 1 115 ? 8.337 6.044 6.536 1.00 96.25 115 CYS A N 1
ATOM 894 C CA . CYS A 1 115 ? 9.617 5.486 6.955 1.00 96.25 115 CYS A CA 1
ATOM 895 C C . CYS A 1 115 ? 10.688 5.780 5.899 1.00 96.25 115 CYS A C 1
ATOM 897 O O . CYS A 1 115 ? 10.606 5.272 4.786 1.00 96.25 115 CYS A O 1
ATOM 899 N N . ILE A 1 116 ? 11.717 6.575 6.191 1.00 95.69 116 ILE A N 1
ATOM 900 C CA . ILE A 1 116 ? 12.770 6.823 5.189 1.00 95.69 116 ILE A CA 1
ATOM 901 C C . ILE A 1 116 ? 13.533 5.517 4.915 1.00 95.69 116 ILE A C 1
ATOM 903 O O . ILE A 1 116 ? 13.622 5.070 3.773 1.00 95.69 116 ILE A O 1
ATOM 907 N N . SER A 1 117 ? 14.018 4.847 5.955 1.00 95.12 117 SER A N 1
ATOM 908 C CA . SER A 1 117 ? 14.737 3.581 5.841 1.00 95.12 117 SER A CA 1
ATOM 909 C C . SER A 1 117 ? 14.310 2.608 6.934 1.00 95.12 117 SER A C 1
ATOM 911 O O . SER A 1 117 ? 14.355 2.928 8.119 1.00 95.12 117 SER A O 1
ATOM 913 N N . GLY A 1 118 ? 13.892 1.407 6.549 1.00 94.50 118 GLY A N 1
ATOM 914 C CA . GLY A 1 118 ? 13.427 0.395 7.494 1.00 94.50 118 GLY A CA 1
ATOM 915 C C . GLY A 1 118 ? 12.347 -0.488 6.893 1.00 94.50 118 GLY A C 1
ATOM 916 O O . GLY A 1 118 ? 12.149 -0.514 5.682 1.00 94.50 118 GLY A O 1
ATOM 917 N N . SER A 1 119 ? 11.653 -1.247 7.735 1.00 96.44 119 SER A N 1
ATOM 918 C CA . SER A 1 119 ? 10.512 -2.054 7.299 1.00 96.44 119 SER A CA 1
ATOM 919 C C . SER A 1 119 ? 9.225 -1.590 7.966 1.00 96.44 119 SER A C 1
ATOM 921 O O . SER A 1 119 ? 9.195 -1.389 9.177 1.00 96.44 119 SER A O 1
ATOM 923 N N . ILE A 1 120 ? 8.155 -1.445 7.189 1.00 97.88 120 ILE A N 1
ATOM 924 C CA . ILE A 1 120 ? 6.817 -1.142 7.695 1.00 97.88 120 ILE A CA 1
ATOM 925 C C . ILE A 1 120 ? 6.038 -2.444 7.760 1.00 97.88 120 ILE A C 1
ATOM 927 O O . ILE A 1 120 ? 5.640 -2.962 6.728 1.00 97.88 120 ILE A O 1
ATOM 931 N N . LYS A 1 121 ? 5.786 -2.968 8.956 1.00 98.38 121 LYS A N 1
ATOM 932 C CA . LYS A 1 121 ? 4.842 -4.060 9.186 1.00 98.38 121 LYS A CA 1
ATOM 933 C C . LYS A 1 121 ? 3.634 -3.505 9.933 1.00 98.38 121 LYS A C 1
ATOM 935 O O . LYS A 1 121 ? 3.691 -3.284 11.138 1.00 98.38 121 LYS A O 1
ATOM 940 N N . ALA A 1 122 ? 2.559 -3.226 9.209 1.00 97.69 122 ALA A N 1
ATOM 941 C CA . ALA A 1 122 ? 1.377 -2.586 9.773 1.00 97.69 122 ALA A CA 1
ATOM 942 C C . ALA A 1 122 ? 0.159 -3.494 9.630 1.00 97.69 122 ALA A C 1
ATOM 944 O O . ALA A 1 122 ? -0.178 -3.933 8.528 1.00 97.69 122 ALA A O 1
ATOM 945 N N . ARG A 1 123 ? -0.508 -3.749 10.753 1.00 97.62 123 ARG A N 1
ATOM 946 C CA . ARG A 1 123 ? -1.836 -4.357 10.784 1.00 97.62 123 ARG A CA 1
ATOM 947 C C . ARG A 1 123 ? -2.860 -3.238 10.920 1.00 97.62 123 ARG A C 1
ATOM 949 O O . ARG A 1 123 ? -2.801 -2.476 11.877 1.00 97.62 123 ARG A O 1
ATOM 956 N N . ILE A 1 124 ? -3.751 -3.098 9.955 1.00 96.69 124 ILE A N 1
ATOM 957 C CA . ILE A 1 124 ? -4.741 -2.026 9.904 1.00 96.69 124 ILE A CA 1
ATOM 958 C C . ILE A 1 124 ? -6.100 -2.623 10.234 1.00 96.69 124 ILE A C 1
ATOM 960 O O . ILE A 1 124 ? -6.543 -3.533 9.541 1.00 96.69 124 ILE A O 1
ATOM 964 N N . VAL A 1 125 ? -6.747 -2.108 11.274 1.00 94.62 125 VAL A N 1
ATOM 965 C CA . VAL A 1 125 ? -8.074 -2.545 11.713 1.00 94.62 125 VAL A CA 1
ATOM 966 C C . VAL A 1 125 ? -9.040 -1.380 11.506 1.00 94.62 125 VAL A C 1
ATOM 968 O O . VAL A 1 125 ? -9.002 -0.421 12.283 1.00 94.62 125 VAL A O 1
ATOM 971 N N . PRO A 1 126 ? -9.863 -1.377 10.444 1.00 92.50 126 PRO A N 1
ATOM 972 C CA . PRO A 1 126 ? -10.891 -0.363 10.264 1.00 92.50 126 PRO A CA 1
ATOM 973 C C . PRO A 1 126 ? -11.832 -0.338 11.471 1.00 92.50 126 PRO A C 1
ATOM 975 O O . PRO A 1 126 ? -12.335 -1.371 11.904 1.00 92.50 126 PRO A O 1
ATOM 978 N N . SER A 1 127 ? -12.059 0.844 12.037 1.00 87.56 127 SER A N 1
ATOM 979 C CA . SER A 1 127 ? -12.998 1.009 13.147 1.00 87.56 127 SER A CA 1
ATOM 980 C C . SER A 1 127 ? -14.438 0.938 12.627 1.00 87.56 127 SER A C 1
ATOM 982 O O . SER A 1 127 ? -14.699 1.515 11.567 1.00 87.56 127 SER A O 1
ATOM 984 N N . PRO A 1 128 ? -15.379 0.291 13.338 1.00 78.56 128 PRO A N 1
ATOM 985 C CA . PRO A 1 128 ? -16.794 0.341 12.989 1.00 78.56 128 PRO A CA 1
ATOM 986 C C . PRO A 1 128 ? -17.304 1.762 13.179 1.00 78.56 128 PRO A C 1
ATOM 988 O O . PRO A 1 128 ? -17.486 2.223 14.303 1.00 78.56 128 PRO A O 1
ATOM 991 N N . THR A 1 129 ? -17.512 2.478 12.077 1.00 68.81 129 THR A N 1
ATOM 992 C CA . THR A 1 129 ? -18.202 3.765 12.124 1.00 68.81 129 THR A CA 1
ATOM 993 C C . THR A 1 129 ? -19.673 3.524 11.811 1.00 68.81 129 THR A C 1
ATOM 995 O O . THR A 1 129 ? -19.973 2.856 10.823 1.00 68.81 129 THR A O 1
ATOM 998 N N . PRO A 1 130 ? -20.600 4.062 12.621 1.00 61.75 130 PRO A N 1
ATOM 999 C CA . PRO A 1 130 ? -22.036 3.921 12.378 1.00 61.75 130 PRO A CA 1
ATOM 1000 C C . PRO A 1 130 ? -22.477 4.616 11.083 1.00 61.75 130 PRO A C 1
ATOM 1002 O O . PRO A 1 130 ? -23.546 4.326 10.556 1.00 61.75 130 PRO A O 1
ATOM 1005 N N . THR A 1 131 ? -21.654 5.525 10.560 1.00 60.53 131 THR A N 1
ATOM 1006 C CA . THR A 1 131 ? -21.862 6.184 9.278 1.00 60.53 131 THR A CA 1
ATOM 1007 C C . THR A 1 131 ? -21.074 5.461 8.186 1.00 60.53 131 THR A C 1
ATOM 1009 O O . THR A 1 131 ? -19.843 5.373 8.222 1.00 60.53 131 THR A O 1
ATOM 1012 N N . THR A 1 132 ? -21.805 4.954 7.195 1.00 59.19 132 THR A N 1
ATOM 1013 C CA . THR A 1 132 ? -21.285 4.364 5.949 1.00 59.19 132 THR A CA 1
ATOM 1014 C C . THR A 1 132 ? -20.587 5.389 5.048 1.00 59.19 132 THR A C 1
ATOM 1016 O O . THR A 1 132 ? -19.934 5.006 4.089 1.00 59.19 132 THR A O 1
ATOM 1019 N N . GLU A 1 133 ? -20.694 6.681 5.367 1.00 62.12 133 GLU A N 1
ATOM 1020 C CA . GLU A 1 133 ? -20.214 7.800 4.542 1.00 62.12 133 GLU A CA 1
ATOM 1021 C C . GLU A 1 133 ? -18.738 8.174 4.770 1.00 62.12 133 GLU A C 1
ATOM 1023 O O . GLU A 1 133 ? -18.188 9.016 4.062 1.00 62.12 133 GLU A O 1
ATOM 1028 N N . LEU A 1 134 ? -18.065 7.591 5.767 1.00 76.75 134 LEU A N 1
ATOM 1029 C CA . LEU A 1 134 ? -16.657 7.902 6.028 1.00 76.75 134 LEU A CA 1
ATOM 1030 C C . LEU A 1 134 ? -15.746 7.039 5.153 1.00 76.75 134 LEU A C 1
ATOM 1032 O O . LEU A 1 134 ? -15.394 5.911 5.512 1.00 76.75 134 LEU A O 1
ATOM 1036 N N . VAL A 1 135 ? -15.321 7.612 4.025 1.00 87.19 135 VAL A N 1
ATOM 1037 C CA . VAL A 1 135 ? -14.177 7.106 3.260 1.00 87.19 135 VAL A CA 1
ATOM 1038 C C . VAL A 1 135 ? -12.949 7.134 4.166 1.00 87.19 135 VAL A C 1
ATOM 1040 O O . VAL A 1 135 ? -12.547 8.183 4.677 1.00 87.19 135 VAL A O 1
ATOM 1043 N N . ARG A 1 136 ? -12.366 5.958 4.399 1.00 93.00 136 ARG A N 1
ATOM 1044 C CA . ARG A 1 136 ? -11.149 5.811 5.202 1.00 93.00 136 ARG A CA 1
ATOM 1045 C C . ARG A 1 136 ? -9.932 5.984 4.319 1.00 93.00 136 ARG A C 1
ATOM 1047 O O . ARG A 1 136 ? -9.916 5.496 3.197 1.00 93.00 136 ARG A O 1
ATOM 1054 N N . THR A 1 137 ? -8.885 6.600 4.844 1.00 96.19 137 THR A N 1
ATOM 1055 C CA . THR A 1 137 ? -7.661 6.846 4.089 1.00 96.19 137 THR A CA 1
ATOM 1056 C C . THR A 1 137 ? -6.459 6.182 4.753 1.00 96.19 137 THR A C 1
ATOM 1058 O O . THR A 1 137 ? -6.169 6.412 5.928 1.00 96.19 137 THR A O 1
ATOM 1061 N N . LEU A 1 138 ? -5.726 5.367 3.998 1.00 97.75 138 LEU A N 1
ATOM 1062 C CA . LEU A 1 138 ? -4.506 4.702 4.450 1.00 97.75 138 LEU A CA 1
ATOM 1063 C C . LEU A 1 138 ? -3.325 5.109 3.574 1.00 97.75 138 LEU A C 1
ATOM 1065 O O . LEU A 1 138 ? -3.247 4.728 2.412 1.00 97.75 138 LEU A O 1
ATOM 1069 N N . HIS A 1 139 ? -2.360 5.822 4.139 1.00 98.44 139 HIS A N 1
ATOM 1070 C CA . HIS A 1 139 ? -1.141 6.219 3.450 1.00 98.44 139 HIS A CA 1
ATOM 1071 C C . HIS A 1 139 ? 0.072 5.499 4.031 1.00 98.44 139 HIS A C 1
ATOM 1073 O O . HIS A 1 139 ? 0.361 5.604 5.223 1.00 98.44 139 HIS A O 1
ATOM 1079 N N . THR A 1 140 ? 0.844 4.824 3.185 1.00 98.25 140 THR A N 1
ATOM 1080 C CA . THR A 1 140 ? 2.169 4.327 3.563 1.00 98.25 140 THR A CA 1
ATOM 1081 C C . THR A 1 140 ? 3.221 4.803 2.579 1.00 98.25 140 THR A C 1
ATOM 1083 O O . THR A 1 140 ? 3.041 4.794 1.359 1.00 98.25 140 THR A O 1
ATOM 1086 N N . HIS A 1 141 ? 4.347 5.244 3.119 1.00 98.12 141 HIS A N 1
ATOM 1087 C CA . HIS A 1 141 ? 5.471 5.704 2.326 1.00 98.12 141 HIS A CA 1
ATOM 1088 C C . HIS A 1 141 ? 6.768 5.147 2.889 1.00 98.12 141 HIS A C 1
ATOM 1090 O O . HIS A 1 141 ? 7.043 5.308 4.079 1.00 98.12 141 HIS A O 1
ATOM 1096 N N . SER A 1 142 ? 7.593 4.558 2.026 1.00 97.44 142 SER A N 1
ATOM 1097 C CA . SER A 1 142 ? 8.981 4.268 2.358 1.00 97.44 142 SER A CA 1
ATOM 1098 C C . SER A 1 142 ? 9.962 4.765 1.309 1.00 97.44 142 SER A C 1
ATOM 1100 O O . SER A 1 142 ? 9.698 4.662 0.119 1.00 97.44 142 SER A O 1
ATOM 1102 N N . THR A 1 143 ? 11.138 5.257 1.701 1.00 97.62 143 THR A N 1
ATOM 1103 C CA . THR A 1 143 ? 12.193 5.492 0.697 1.00 97.62 143 THR A CA 1
ATOM 1104 C C . THR A 1 143 ? 12.917 4.182 0.389 1.00 97.62 143 THR A C 1
ATOM 1106 O O . THR A 1 143 ? 13.009 3.787 -0.770 1.00 97.62 143 THR A O 1
ATOM 1109 N N . THR A 1 144 ? 13.356 3.449 1.409 1.00 96.94 144 THR A N 1
ATOM 1110 C CA . THR A 1 144 ? 13.994 2.139 1.233 1.00 96.94 144 THR A CA 1
ATOM 1111 C C . THR A 1 144 ? 13.491 1.112 2.235 1.00 96.94 144 THR A C 1
ATOM 1113 O O . THR A 1 144 ? 13.383 1.420 3.421 1.00 96.94 144 THR A O 1
ATOM 1116 N N . GLY A 1 145 ? 13.302 -0.122 1.772 1.00 95.75 145 GLY A N 1
ATOM 1117 C CA . GLY A 1 145 ? 13.038 -1.294 2.604 1.00 95.75 145 GLY A CA 1
ATOM 1118 C C . GLY A 1 145 ? 11.727 -1.988 2.252 1.00 95.75 145 GLY A C 1
ATOM 1119 O O . GLY A 1 145 ? 11.256 -1.882 1.122 1.00 95.75 145 GLY A O 1
ATOM 1120 N N . SER A 1 146 ? 11.171 -2.764 3.181 1.00 97.38 146 SER A N 1
ATOM 1121 C CA . SER A 1 146 ? 9.996 -3.600 2.899 1.00 97.38 146 SER A CA 1
ATOM 1122 C C . SER A 1 146 ? 8.728 -3.053 3.547 1.00 97.38 146 SER A C 1
ATOM 1124 O O . SER A 1 146 ? 8.761 -2.573 4.677 1.00 97.38 146 SER A O 1
ATOM 1126 N N . GLN A 1 147 ? 7.600 -3.136 2.848 1.00 98.31 147 GLN A N 1
ATOM 1127 C CA . GLN A 1 147 ? 6.284 -2.872 3.422 1.00 98.31 147 GLN A CA 1
ATOM 1128 C C . GLN A 1 147 ? 5.489 -4.174 3.457 1.00 98.31 147 GLN A C 1
ATOM 1130 O O . GLN A 1 147 ? 5.356 -4.852 2.444 1.00 98.31 147 GLN A O 1
ATOM 1135 N N . GLN A 1 148 ? 4.951 -4.517 4.617 1.00 98.50 148 GLN A N 1
ATOM 1136 C CA . GLN A 1 148 ? 4.002 -5.590 4.832 1.00 98.50 148 GLN A CA 1
ATOM 1137 C C . GLN A 1 148 ? 2.760 -4.998 5.497 1.00 98.50 148 GLN A C 1
ATOM 1139 O O . GLN A 1 148 ? 2.748 -4.756 6.704 1.00 98.50 148 GLN A O 1
ATOM 1144 N N . ILE A 1 149 ? 1.725 -4.759 4.702 1.00 98.38 149 ILE A N 1
ATOM 1145 C CA . ILE A 1 149 ? 0.465 -4.179 5.163 1.00 98.38 149 ILE A CA 1
ATOM 1146 C C . ILE A 1 149 ? -0.598 -5.269 5.160 1.00 98.38 149 ILE A C 1
ATOM 1148 O O . ILE A 1 149 ? -0.775 -5.967 4.162 1.00 98.38 149 ILE A O 1
ATOM 1152 N N . THR A 1 150 ? -1.300 -5.428 6.272 1.00 97.75 150 THR A N 1
ATOM 1153 C CA . THR A 1 150 ? -2.420 -6.364 6.389 1.00 97.75 150 THR A CA 1
ATOM 1154 C C . THR A 1 150 ? -3.624 -5.598 6.900 1.00 97.75 150 THR A C 1
ATOM 1156 O O . THR A 1 150 ? -3.577 -5.073 8.008 1.00 97.75 150 THR A O 1
ATOM 1159 N N . VAL A 1 151 ? -4.674 -5.505 6.092 1.00 96.62 151 VAL A N 1
ATOM 1160 C CA . VAL A 1 151 ? -5.930 -4.851 6.463 1.00 96.62 151 VAL A CA 1
ATOM 1161 C C . VAL A 1 151 ? -6.897 -5.930 6.921 1.00 96.62 151 VAL A C 1
ATOM 1163 O O . VAL A 1 151 ? -7.265 -6.783 6.124 1.00 96.62 151 VAL A O 1
ATOM 1166 N N . GLU A 1 152 ? -7.282 -5.912 8.192 1.00 93.38 152 GLU A N 1
ATOM 1167 C CA . GLU A 1 152 ? -8.179 -6.890 8.809 1.00 93.38 152 GLU A CA 1
ATOM 1168 C C . GLU A 1 152 ? -9.518 -6.224 9.099 1.00 93.38 152 GLU A C 1
ATOM 1170 O O . GLU A 1 152 ? -9.585 -5.301 9.904 1.00 93.38 152 GLU A O 1
ATOM 1175 N N . THR A 1 153 ? -10.583 -6.692 8.449 1.00 86.06 153 THR A N 1
ATOM 1176 C CA . THR A 1 153 ? -11.949 -6.266 8.754 1.00 86.06 153 THR A CA 1
ATOM 1177 C C . THR A 1 153 ? -12.823 -7.475 9.024 1.00 86.06 153 THR A C 1
ATOM 1179 O O . THR A 1 153 ? -12.628 -8.556 8.468 1.00 86.06 153 THR A O 1
ATOM 1182 N N . SER A 1 154 ? -13.824 -7.245 9.851 1.00 75.69 154 SER A N 1
ATOM 1183 C CA . SER A 1 154 ? -14.963 -8.124 10.081 1.00 75.69 154 SER A CA 1
ATOM 1184 C C . SER A 1 154 ? -16.293 -7.424 9.844 1.00 75.69 154 SER A C 1
ATOM 1186 O O . SER A 1 154 ? -17.354 -8.020 9.991 1.00 75.69 154 SER A O 1
ATOM 1188 N N . LEU A 1 155 ? -16.225 -6.135 9.522 1.00 72.12 155 LEU A N 1
ATOM 1189 C CA . LEU A 1 155 ? -17.340 -5.202 9.588 1.00 72.12 155 LEU A CA 1
ATOM 1190 C C . LEU A 1 155 ? -18.159 -5.192 8.293 1.00 72.12 155 LEU A C 1
ATOM 1192 O O . LEU A 1 155 ? -18.966 -4.293 8.078 1.00 72.12 155 LEU A O 1
ATOM 1196 N N . GLY A 1 156 ? -17.943 -6.195 7.439 1.00 76.31 156 GLY A N 1
ATOM 1197 C CA . GLY A 1 156 ? -18.485 -6.256 6.093 1.00 76.31 156 GLY A CA 1
ATOM 1198 C C . GLY A 1 156 ? -17.808 -5.262 5.141 1.00 76.31 156 GLY A C 1
ATOM 1199 O O . GLY A 1 156 ? -16.702 -4.780 5.424 1.00 76.31 156 GLY A O 1
ATOM 1200 N N . PRO A 1 157 ? -18.465 -4.955 4.008 1.00 79.62 157 PRO A N 1
ATOM 1201 C CA . PRO A 1 157 ? -17.907 -4.077 2.991 1.00 79.62 157 PRO A CA 1
ATOM 1202 C C . PRO A 1 157 ? -17.675 -2.674 3.557 1.00 79.62 157 PRO A C 1
ATOM 1204 O O . PRO A 1 157 ? -18.525 -2.104 4.240 1.00 79.62 157 PRO A O 1
ATOM 1207 N N . PHE A 1 158 ? -16.514 -2.105 3.249 1.00 87.00 158 PHE A N 1
ATOM 1208 C CA . PHE A 1 158 ? -16.123 -0.767 3.676 1.00 87.00 158 PHE A CA 1
ATOM 1209 C C . PHE A 1 158 ? -15.432 -0.032 2.530 1.00 87.00 158 PHE A C 1
ATOM 1211 O O . PHE A 1 158 ? -14.770 -0.644 1.690 1.00 87.00 158 PHE A O 1
ATOM 1218 N N . LEU A 1 159 ? -15.575 1.293 2.516 1.00 91.00 159 LEU A N 1
ATOM 1219 C CA . LEU A 1 159 ? -14.900 2.163 1.561 1.00 91.00 159 LEU A CA 1
ATOM 1220 C C . LEU A 1 159 ? -13.564 2.623 2.129 1.00 91.00 159 LEU A C 1
ATOM 1222 O O . LEU A 1 159 ? -13.485 3.150 3.247 1.00 91.00 159 LEU A O 1
ATOM 1226 N N . MET A 1 160 ? -12.505 2.414 1.354 1.00 94.19 160 MET A N 1
ATOM 1227 C CA . MET A 1 160 ? -11.169 2.837 1.730 1.00 94.19 160 MET A CA 1
ATOM 1228 C C . MET A 1 160 ? -10.346 3.254 0.519 1.00 94.19 160 MET A C 1
ATOM 1230 O O . MET A 1 160 ? -10.191 2.494 -0.433 1.00 94.19 160 MET A O 1
ATOM 1234 N N . ASP A 1 161 ? -9.736 4.424 0.640 1.00 96.38 161 ASP A N 1
ATOM 1235 C CA . ASP A 1 161 ? -8.697 4.906 -0.249 1.00 96.38 161 ASP A CA 1
ATOM 1236 C C . ASP A 1 161 ? -7.330 4.606 0.353 1.00 96.38 161 ASP A C 1
ATOM 1238 O O . ASP A 1 161 ? -6.991 5.061 1.450 1.00 96.38 161 ASP A O 1
ATOM 1242 N N . SER A 1 162 ? -6.517 3.834 -0.355 1.00 98.06 162 SER A N 1
ATOM 1243 C CA . SER A 1 162 ? -5.169 3.509 0.081 1.00 98.06 162 SER A CA 1
ATOM 1244 C C . SER A 1 162 ? -4.117 3.991 -0.906 1.00 98.06 162 SER A C 1
ATOM 1246 O O . SER A 1 162 ? -4.243 3.848 -2.118 1.00 98.06 162 SER A O 1
ATOM 1248 N N . ILE A 1 163 ? -3.053 4.596 -0.380 1.00 98.50 163 ILE A N 1
ATOM 1249 C CA . ILE A 1 163 ? -1.919 5.096 -1.153 1.00 98.50 163 ILE A CA 1
ATOM 1250 C C . ILE A 1 163 ? -0.644 4.527 -0.548 1.00 98.50 163 ILE A C 1
ATOM 1252 O O . ILE A 1 163 ? -0.234 4.885 0.554 1.00 98.50 163 ILE A O 1
ATOM 1256 N N . HIS A 1 164 ? 0.010 3.658 -1.301 1.00 98.56 164 HIS A N 1
ATOM 1257 C CA . HIS A 1 164 ? 1.238 2.986 -0.923 1.00 98.56 164 HIS A CA 1
ATOM 1258 C C . HIS A 1 164 ? 2.346 3.419 -1.871 1.00 98.56 164 HIS A C 1
ATOM 1260 O O . HIS A 1 164 ? 2.202 3.357 -3.091 1.00 98.56 164 HIS A O 1
ATOM 1266 N N . SER A 1 165 ? 3.470 3.876 -1.331 1.00 98.38 165 SER A N 1
ATOM 1267 C CA . SER A 1 165 ? 4.602 4.291 -2.156 1.00 98.38 165 SER A CA 1
ATOM 1268 C C . SER A 1 165 ? 5.929 3.811 -1.593 1.00 98.38 165 SER A C 1
ATOM 1270 O O . SER A 1 165 ? 6.172 3.915 -0.392 1.00 98.38 165 SER A O 1
ATOM 1272 N N . THR A 1 166 ? 6.800 3.303 -2.464 1.00 98.00 166 THR A N 1
ATOM 1273 C CA . THR A 1 166 ? 8.195 3.011 -2.137 1.00 98.00 166 THR A CA 1
ATOM 1274 C C . THR A 1 166 ? 9.144 3.479 -3.241 1.00 98.00 166 THR A C 1
ATOM 1276 O O . THR A 1 166 ? 8.803 3.399 -4.419 1.00 98.00 166 THR A O 1
ATOM 1279 N N . ASN A 1 167 ? 10.343 3.972 -2.913 1.00 98.00 167 ASN A N 1
ATOM 1280 C CA . ASN A 1 167 ? 11.368 4.139 -3.954 1.00 98.00 167 ASN A CA 1
ATOM 1281 C C . ASN A 1 167 ? 12.042 2.794 -4.232 1.00 98.00 167 ASN A C 1
ATOM 1283 O O . ASN A 1 167 ? 12.065 2.356 -5.379 1.00 98.00 167 ASN A O 1
ATOM 1287 N N . THR A 1 168 ? 12.534 2.117 -3.195 1.00 97.69 168 THR A N 1
ATOM 1288 C CA . THR A 1 168 ? 13.250 0.850 -3.363 1.00 97.69 168 THR A CA 1
ATOM 1289 C C . THR A 1 168 ? 12.806 -0.184 -2.339 1.00 97.69 168 THR A C 1
ATOM 1291 O O . THR A 1 168 ? 12.899 0.047 -1.134 1.00 97.69 168 THR A O 1
ATOM 1294 N N . GLY A 1 169 ? 12.410 -1.362 -2.816 1.00 96.88 169 GLY A N 1
ATOM 1295 C CA . GLY A 1 169 ? 12.165 -2.545 -1.995 1.00 96.88 169 GLY A CA 1
ATOM 1296 C C . GLY A 1 169 ? 10.848 -3.244 -2.312 1.00 96.88 169 GLY A C 1
ATOM 1297 O O . GLY A 1 169 ? 10.234 -3.002 -3.348 1.00 96.88 169 GLY A O 1
ATOM 1298 N N . SER A 1 170 ? 10.439 -4.174 -1.453 1.00 98.00 170 SER A N 1
ATOM 1299 C CA . SER A 1 170 ? 9.254 -5.002 -1.687 1.00 98.00 170 SER A CA 1
ATOM 1300 C C . SER A 1 170 ? 8.038 -4.489 -0.927 1.00 98.00 170 SER A C 1
ATOM 1302 O O . SER A 1 170 ? 8.132 -4.079 0.228 1.00 98.00 170 SER A O 1
ATOM 1304 N N . MET A 1 171 ? 6.874 -4.544 -1.563 1.00 98.62 171 MET A N 1
ATOM 1305 C CA . MET A 1 171 ? 5.591 -4.279 -0.926 1.00 98.62 171 MET A CA 1
ATOM 1306 C C . MET A 1 171 ? 4.747 -5.544 -0.976 1.00 98.62 171 MET A C 1
ATOM 1308 O O . MET A 1 171 ? 4.504 -6.094 -2.045 1.00 98.62 171 MET A O 1
ATOM 1312 N N . LYS A 1 172 ? 4.296 -5.999 0.187 1.00 98.62 172 LYS A N 1
ATOM 1313 C CA . LYS A 1 172 ? 3.339 -7.082 0.357 1.00 98.62 172 LYS A CA 1
ATOM 1314 C C . LYS A 1 172 ? 2.108 -6.526 1.054 1.00 98.62 172 LYS A C 1
ATOM 1316 O O . LYS A 1 172 ? 2.194 -6.032 2.173 1.00 98.62 172 LYS A O 1
ATOM 1321 N N . MET A 1 173 ? 0.970 -6.619 0.396 1.00 98.56 173 MET A N 1
ATOM 1322 C CA . MET A 1 173 ? -0.301 -6.096 0.865 1.00 98.56 173 MET A CA 1
ATOM 1323 C C . MET A 1 173 ? -1.316 -7.231 0.899 1.00 98.56 173 MET A C 1
ATOM 1325 O O . MET A 1 173 ? -1.482 -7.935 -0.094 1.00 98.56 173 MET A O 1
ATOM 1329 N N . THR A 1 174 ? -1.974 -7.413 2.037 1.00 97.81 174 THR A N 1
ATOM 1330 C CA . THR A 1 174 ? -3.072 -8.366 2.205 1.00 97.81 174 THR A CA 1
ATOM 1331 C C . THR A 1 174 ? -4.322 -7.590 2.582 1.00 97.81 174 THR A C 1
ATOM 1333 O O . THR A 1 174 ? -4.319 -6.863 3.576 1.00 97.81 174 THR A O 1
ATOM 1336 N N . TYR A 1 175 ? -5.362 -7.739 1.773 1.00 96.88 175 TYR A N 1
ATOM 1337 C CA . TYR A 1 175 ? -6.657 -7.094 1.927 1.00 96.88 175 TYR A CA 1
ATOM 1338 C C . TYR A 1 175 ? -7.758 -8.151 2.109 1.00 96.88 175 TYR A C 1
ATOM 1340 O O . TYR A 1 175 ? -7.577 -9.297 1.683 1.00 96.88 175 TYR A O 1
ATOM 1348 N N . PRO A 1 176 ? -8.892 -7.787 2.727 1.00 95.19 176 PRO A N 1
ATOM 1349 C CA . PRO A 1 176 ? -10.050 -8.666 2.843 1.00 95.19 176 PRO A CA 1
ATOM 1350 C C . PRO A 1 176 ? -10.605 -9.082 1.472 1.00 95.19 176 PRO A C 1
ATOM 1352 O O . PRO A 1 176 ? -10.592 -8.295 0.527 1.00 95.19 176 PRO A O 1
ATOM 1355 N N . GLU A 1 177 ? -11.097 -10.317 1.359 1.00 93.75 177 GLU A N 1
ATOM 1356 C CA . GLU A 1 177 ? -11.675 -10.862 0.117 1.00 93.75 177 GLU A CA 1
ATOM 1357 C C . GLU A 1 177 ? -12.874 -10.063 -0.412 1.00 93.75 177 GLU A C 1
ATOM 1359 O O . GLU A 1 177 ? -13.069 -9.970 -1.624 1.00 93.75 177 GLU A O 1
ATOM 1364 N N . ASP A 1 178 ? -13.660 -9.484 0.494 1.00 90.94 178 ASP A N 1
ATOM 1365 C CA . ASP A 1 178 ? -14.828 -8.652 0.204 1.00 90.94 178 ASP A CA 1
ATOM 1366 C C . ASP A 1 178 ? -14.466 -7.216 -0.207 1.00 90.94 178 ASP A C 1
ATOM 1368 O O . ASP A 1 178 ? -15.347 -6.452 -0.606 1.00 90.94 178 ASP A O 1
ATOM 1372 N N . TRP A 1 179 ? -13.178 -6.848 -0.186 1.00 93.56 179 TRP A N 1
ATOM 1373 C CA . TRP A 1 179 ? -12.725 -5.584 -0.756 1.00 93.56 179 TRP A CA 1
ATOM 1374 C C . TRP A 1 179 ? -13.003 -5.557 -2.264 1.00 93.56 179 TRP A C 1
ATOM 1376 O O . TRP A 1 179 ? -12.630 -6.475 -3.003 1.00 93.56 179 TRP A O 1
ATOM 1386 N N . CYS A 1 180 ? -13.639 -4.478 -2.717 1.00 93.12 180 CYS A N 1
ATOM 1387 C CA . CYS A 1 180 ? -13.991 -4.240 -4.112 1.00 93.12 180 CYS A CA 1
ATOM 1388 C C . CYS A 1 180 ? -13.574 -2.820 -4.498 1.00 93.12 180 CYS A C 1
ATOM 1390 O O . CYS A 1 180 ? -13.813 -1.870 -3.746 1.00 93.12 180 CYS A O 1
ATOM 1392 N N . GLY A 1 181 ? -12.946 -2.667 -5.662 1.00 95.44 181 GLY A N 1
ATOM 1393 C CA . GLY A 1 181 ? -12.368 -1.385 -6.032 1.00 95.44 181 GLY A CA 1
ATOM 1394 C C . GLY A 1 181 ? -11.426 -1.404 -7.226 1.00 95.44 181 GLY A C 1
ATOM 1395 O O . GLY A 1 181 ? -11.258 -2.412 -7.921 1.00 95.44 181 GLY A O 1
ATOM 1396 N N . THR A 1 182 ? -10.798 -0.253 -7.450 1.00 96.75 182 THR A N 1
ATOM 1397 C CA . THR A 1 182 ? -9.789 -0.046 -8.492 1.00 96.75 182 THR A CA 1
ATOM 1398 C C . THR A 1 182 ? -8.391 -0.042 -7.884 1.00 96.75 182 THR A C 1
ATOM 1400 O O . THR A 1 182 ? -8.162 0.497 -6.803 1.00 96.75 182 THR A O 1
ATOM 1403 N N . ILE A 1 183 ? -7.436 -0.654 -8.580 1.00 98.00 183 ILE A N 1
ATOM 1404 C CA . ILE A 1 183 ? -6.040 -0.729 -8.155 1.00 98.00 183 ILE A CA 1
ATOM 1405 C C . ILE A 1 183 ? -5.176 -0.131 -9.264 1.00 98.00 183 ILE A C 1
ATOM 1407 O O . ILE A 1 183 ? -5.067 -0.689 -10.355 1.00 98.00 183 ILE A O 1
ATOM 1411 N N . GLU A 1 184 ? -4.554 1.004 -8.978 1.00 98.38 184 GLU A N 1
ATOM 1412 C CA . GLU A 1 184 ? -3.605 1.698 -9.843 1.00 98.38 184 GLU A CA 1
ATOM 1413 C C . GLU A 1 184 ? -2.183 1.359 -9.385 1.00 98.38 184 GLU A C 1
ATOM 1415 O O . GLU A 1 184 ? -1.764 1.754 -8.298 1.00 98.38 184 GLU A O 1
ATOM 1420 N N . ILE A 1 185 ? -1.422 0.632 -10.202 1.00 98.62 185 ILE A N 1
ATOM 1421 C CA . ILE A 1 185 ? -0.023 0.299 -9.926 1.00 98.62 185 ILE A CA 1
ATOM 1422 C C . ILE A 1 185 ? 0.873 1.062 -10.900 1.00 98.62 185 ILE A C 1
ATOM 1424 O O . ILE A 1 185 ? 0.758 0.898 -12.111 1.00 98.62 185 ILE A O 1
ATOM 1428 N N . THR A 1 186 ? 1.817 1.836 -10.376 1.00 98.56 186 THR A N 1
ATOM 1429 C CA . THR A 1 186 ? 2.886 2.473 -11.154 1.00 98.56 186 THR A CA 1
ATOM 1430 C C . THR A 1 186 ? 4.229 1.894 -10.729 1.00 98.56 186 THR A C 1
ATOM 1432 O O . THR A 1 186 ? 4.620 2.003 -9.564 1.00 98.56 186 THR A O 1
ATOM 1435 N N . LEU A 1 187 ? 4.947 1.286 -11.673 1.00 98.12 187 LEU A N 1
ATOM 1436 C CA . LEU A 1 187 ? 6.218 0.604 -11.437 1.00 98.12 187 LEU A CA 1
ATOM 1437 C C . LEU A 1 187 ? 7.261 1.004 -12.488 1.00 98.12 187 LEU A C 1
ATOM 1439 O O . LEU A 1 187 ? 7.039 0.765 -13.669 1.00 98.12 187 LEU A O 1
ATOM 1443 N N . SER A 1 188 ? 8.417 1.550 -12.096 1.00 97.75 188 SER A N 1
ATOM 1444 C CA . SER A 1 188 ? 9.501 1.817 -13.067 1.00 97.75 188 SER A CA 1
ATOM 1445 C C . SER A 1 188 ? 10.296 0.545 -13.391 1.00 97.75 188 SER A C 1
ATOM 1447 O O . SER A 1 188 ? 10.550 0.233 -14.552 1.00 97.75 188 SER A O 1
ATOM 1449 N N . HIS A 1 189 ? 10.665 -0.228 -12.367 1.00 97.38 189 HIS A N 1
ATOM 1450 C CA . HIS A 1 189 ? 11.449 -1.452 -12.499 1.00 97.38 189 HIS A CA 1
ATOM 1451 C C . HIS A 1 189 ? 11.000 -2.532 -11.514 1.00 97.38 189 HIS A C 1
ATOM 1453 O O . HIS A 1 189 ? 10.920 -2.303 -10.307 1.00 97.38 189 HIS A O 1
ATOM 1459 N N 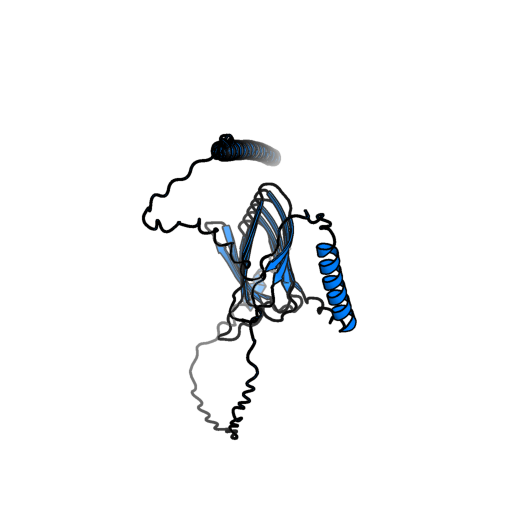. GLY A 1 190 ? 10.803 -3.749 -12.022 1.00 96.88 190 GLY A N 1
ATOM 1460 C CA . GLY A 1 190 ? 10.591 -4.943 -11.210 1.00 96.88 190 GLY A CA 1
ATOM 1461 C C . GLY A 1 190 ? 9.364 -5.741 -11.625 1.00 96.88 190 GLY A C 1
ATOM 1462 O O . GLY A 1 190 ? 9.073 -5.853 -12.815 1.00 96.88 190 GLY A O 1
ATOM 1463 N N . SER A 1 191 ? 8.659 -6.313 -10.652 1.00 97.75 191 SER A N 1
ATOM 1464 C CA . SER A 1 191 ? 7.490 -7.158 -10.901 1.00 97.75 191 SER A CA 1
ATOM 1465 C C . SER A 1 191 ? 6.311 -6.798 -10.007 1.00 97.75 191 SER A C 1
ATOM 1467 O O . SER A 1 191 ? 6.469 -6.254 -8.913 1.00 97.75 191 SER A O 1
ATOM 1469 N N . TYR A 1 192 ? 5.116 -7.136 -10.476 1.00 98.25 192 TYR A N 1
ATOM 1470 C CA . TYR A 1 192 ? 3.912 -7.118 -9.664 1.00 98.25 192 TYR A CA 1
ATOM 1471 C C . TYR A 1 192 ? 3.211 -8.475 -9.745 1.00 98.25 192 TYR A C 1
ATOM 1473 O O . TYR A 1 192 ? 3.324 -9.191 -10.739 1.00 98.25 192 TYR A O 1
ATOM 1481 N N . ASP A 1 193 ? 2.503 -8.818 -8.680 1.00 98.06 193 ASP A N 1
ATOM 1482 C CA . ASP A 1 193 ? 1.675 -10.007 -8.544 1.00 98.06 193 ASP A CA 1
ATOM 1483 C C . ASP A 1 193 ? 0.409 -9.593 -7.791 1.00 98.06 193 ASP A C 1
ATOM 1485 O O . ASP A 1 193 ? 0.476 -9.197 -6.626 1.00 98.06 193 ASP A O 1
ATOM 1489 N N . VAL A 1 194 ? -0.738 -9.626 -8.467 1.00 97.75 194 VAL A N 1
ATOM 1490 C CA . VAL A 1 194 ? -2.044 -9.323 -7.868 1.00 97.75 194 VAL A CA 1
ATOM 1491 C C . VAL A 1 194 ? -2.871 -10.592 -7.927 1.00 97.75 194 VAL A C 1
ATOM 1493 O O . VAL A 1 194 ? -3.097 -11.126 -9.011 1.00 97.75 194 VAL A O 1
ATOM 1496 N N . ARG A 1 195 ? -3.289 -11.098 -6.766 1.00 96.75 195 ARG A N 1
ATOM 1497 C CA . ARG A 1 195 ? -4.053 -12.345 -6.662 1.00 96.75 195 ARG A CA 1
ATOM 1498 C C . ARG A 1 195 ? -5.266 -12.173 -5.770 1.00 96.75 195 ARG A C 1
ATOM 1500 O O . ARG A 1 195 ? -5.173 -11.574 -4.703 1.00 96.75 195 ARG A O 1
ATOM 1507 N N . SER A 1 196 ? -6.367 -12.779 -6.184 1.00 94.50 196 SER A N 1
ATOM 1508 C CA . SER A 1 196 ? -7.558 -12.985 -5.367 1.00 94.50 196 SER A CA 1
ATOM 1509 C C . SER A 1 196 ? -7.792 -14.478 -5.182 1.00 94.50 196 SER A C 1
ATOM 1511 O O . SER A 1 196 ? -7.539 -15.256 -6.107 1.00 94.50 196 SER A O 1
ATOM 1513 N N . SER A 1 197 ? -8.258 -14.887 -4.000 1.00 91.38 197 SER A N 1
ATOM 1514 C CA . SER A 1 197 ? -8.606 -16.289 -3.760 1.00 91.38 197 SER A CA 1
ATOM 1515 C C . SER A 1 197 ? -9.839 -16.732 -4.555 1.00 91.38 197 SER A C 1
ATOM 1517 O O . SER A 1 197 ? -9.936 -17.905 -4.915 1.00 91.38 197 SER A O 1
ATOM 1519 N N . LEU A 1 198 ? -10.728 -15.793 -4.901 1.00 92.06 198 LEU A N 1
ATOM 1520 C CA . LEU A 1 198 ? -11.898 -16.025 -5.751 1.00 92.06 198 LEU A CA 1
ATOM 1521 C C . LEU A 1 198 ? -11.617 -15.853 -7.253 1.00 92.06 198 LEU A C 1
ATOM 1523 O O . LEU A 1 198 ? -12.486 -16.151 -8.070 1.00 92.06 198 LEU A O 1
ATOM 1527 N N . GLY A 1 199 ? -10.423 -15.386 -7.637 1.00 92.19 199 GLY A N 1
ATOM 1528 C CA . GLY A 1 199 ? -10.059 -15.173 -9.043 1.00 92.19 199 GLY A CA 1
ATOM 1529 C C . GLY A 1 199 ? -10.805 -14.017 -9.722 1.00 92.19 199 GLY A C 1
ATOM 1530 O O . GLY A 1 199 ? -10.798 -13.918 -10.944 1.00 92.19 199 GLY A O 1
ATOM 1531 N N . ASP A 1 200 ? -11.424 -13.125 -8.951 1.00 93.25 200 ASP A N 1
ATOM 1532 C CA . ASP A 1 200 ? -12.225 -11.983 -9.414 1.00 93.25 200 ASP A CA 1
ATOM 1533 C C . ASP A 1 200 ? -11.401 -10.693 -9.619 1.00 93.25 200 ASP A C 1
ATOM 1535 O O . ASP A 1 200 ? -11.911 -9.574 -9.514 1.00 93.25 200 ASP A O 1
ATOM 1539 N N . THR A 1 201 ? -10.107 -10.846 -9.901 1.00 95.38 201 THR A N 1
ATOM 1540 C CA . THR A 1 201 ? -9.197 -9.757 -10.278 1.00 95.38 201 THR A CA 1
ATOM 1541 C C . THR A 1 201 ? -8.985 -9.748 -11.782 1.00 95.38 201 THR A C 1
ATOM 1543 O O . THR A 1 201 ? -8.517 -10.742 -12.337 1.00 95.38 201 THR A O 1
ATOM 1546 N N . ALA A 1 202 ? -9.239 -8.615 -12.430 1.00 96.31 202 ALA A N 1
ATOM 1547 C CA . ALA A 1 202 ? -9.030 -8.439 -13.863 1.00 96.31 202 ALA A CA 1
ATOM 1548 C C . ALA A 1 202 ? -8.055 -7.289 -14.133 1.00 96.31 202 ALA A C 1
ATOM 1550 O O . ALA A 1 202 ? -8.275 -6.158 -13.698 1.00 96.31 202 ALA A O 1
ATOM 1551 N N . VAL A 1 203 ? -6.974 -7.562 -14.868 1.00 96.88 203 VAL A N 1
ATOM 1552 C CA . VAL A 1 203 ? -6.074 -6.513 -15.366 1.00 96.88 203 VAL A CA 1
ATOM 1553 C C . VAL A 1 203 ? -6.740 -5.861 -16.575 1.00 96.88 203 VAL A C 1
ATOM 1555 O O . VAL A 1 203 ? -6.897 -6.495 -17.612 1.00 96.88 203 VAL A O 1
ATOM 1558 N N . VAL A 1 204 ? -7.145 -4.601 -16.434 1.00 97.31 204 VAL A N 1
ATOM 1559 C CA . VAL A 1 204 ? -7.860 -3.847 -17.479 1.00 97.31 204 VAL A CA 1
ATOM 1560 C C . VAL A 1 204 ? -6.900 -3.074 -18.371 1.00 97.31 204 VAL A C 1
ATOM 1562 O O . VAL A 1 204 ? -7.153 -2.880 -19.557 1.00 97.31 204 VAL A O 1
ATOM 1565 N N . ARG A 1 205 ? -5.793 -2.601 -17.800 1.00 97.50 205 ARG A N 1
ATOM 1566 C CA . ARG A 1 205 ? -4.776 -1.846 -18.527 1.00 97.50 205 ARG A CA 1
ATOM 1567 C C . ARG A 1 205 ? -3.404 -2.226 -18.014 1.00 97.50 205 ARG A C 1
ATOM 1569 O O . ARG A 1 205 ? -3.211 -2.319 -16.809 1.00 97.50 205 ARG A O 1
ATOM 1576 N N . ASP A 1 206 ? -2.463 -2.371 -18.930 1.00 98.00 206 ASP A N 1
ATOM 1577 C CA . ASP A 1 206 ? -1.050 -2.548 -18.629 1.00 98.00 206 ASP A CA 1
ATOM 1578 C C . ASP A 1 206 ? -0.242 -1.874 -19.737 1.00 98.00 206 ASP A C 1
ATOM 1580 O O . ASP A 1 206 ? -0.114 -2.390 -20.846 1.00 98.00 206 ASP A O 1
ATOM 1584 N N . VAL A 1 207 ? 0.195 -0.645 -19.470 1.00 98.06 207 VAL A N 1
ATOM 1585 C CA . VAL A 1 207 ? 0.837 0.220 -20.462 1.00 98.06 207 VAL A CA 1
ATOM 1586 C C . VAL A 1 207 ? 2.197 0.636 -19.939 1.00 98.06 207 VAL A C 1
ATOM 1588 O O . VAL A 1 207 ? 2.311 1.174 -18.840 1.00 98.06 207 VAL A O 1
ATOM 1591 N N . VAL A 1 208 ? 3.229 0.430 -20.750 1.00 98.00 208 VAL A N 1
ATOM 1592 C CA . VAL A 1 208 ? 4.567 0.965 -20.494 1.00 98.00 208 VAL A CA 1
ATOM 1593 C C . VAL A 1 208 ? 4.689 2.301 -21.214 1.00 98.00 208 VAL A C 1
ATOM 1595 O O . VAL A 1 208 ? 4.546 2.363 -22.434 1.00 98.00 208 VAL A O 1
ATOM 1598 N N . ASP A 1 209 ? 4.952 3.370 -20.470 1.00 96.81 209 ASP A N 1
ATOM 1599 C CA . ASP A 1 209 ? 5.263 4.671 -21.052 1.00 96.81 209 ASP A CA 1
ATOM 1600 C C . ASP A 1 209 ? 6.645 4.604 -21.733 1.00 96.81 209 ASP A C 1
ATOM 1602 O O . ASP A 1 209 ? 7.647 4.326 -21.064 1.00 96.81 209 ASP A O 1
ATOM 1606 N N . PRO A 1 210 ? 6.740 4.854 -23.053 1.00 95.50 210 PRO A N 1
ATOM 1607 C CA . PRO A 1 210 ? 7.998 4.745 -23.787 1.00 95.50 210 PRO A CA 1
ATOM 1608 C C . PRO A 1 210 ? 9.051 5.773 -23.348 1.00 95.50 210 PRO A C 1
ATOM 1610 O O . PRO A 1 210 ? 10.245 5.520 -23.512 1.00 95.50 210 PRO A O 1
ATOM 1613 N N . ASN A 1 211 ? 8.637 6.915 -22.789 1.00 96.50 211 ASN A N 1
ATOM 1614 C CA . ASN A 1 211 ? 9.543 8.001 -22.417 1.00 96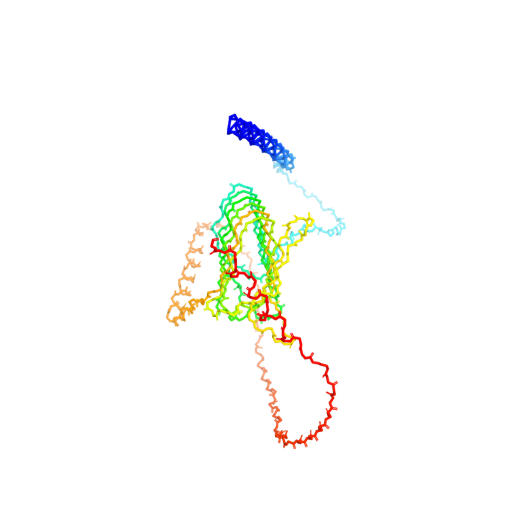.50 211 ASN A CA 1
ATOM 1615 C C . ASN A 1 211 ? 10.154 7.777 -21.035 1.00 96.50 211 ASN A C 1
ATOM 1617 O O . ASN A 1 211 ? 11.360 7.928 -20.844 1.00 96.50 211 ASN A O 1
ATOM 1621 N N . THR A 1 212 ? 9.317 7.417 -20.063 1.00 95.81 212 THR A N 1
ATOM 1622 C CA . THR A 1 212 ? 9.728 7.254 -18.661 1.00 95.81 212 THR A CA 1
ATOM 1623 C C . THR A 1 212 ? 10.123 5.818 -18.325 1.00 95.81 212 THR A C 1
ATOM 1625 O O . THR A 1 212 ? 10.787 5.587 -17.316 1.00 95.81 212 THR A O 1
ATOM 1628 N N . ARG A 1 213 ? 9.734 4.853 -19.173 1.00 96.00 213 ARG A N 1
ATOM 1629 C CA . ARG A 1 213 ? 9.771 3.408 -18.900 1.00 96.00 213 ARG A CA 1
ATOM 1630 C C . ARG A 1 213 ? 8.942 3.003 -17.677 1.00 96.00 213 ARG A C 1
ATOM 1632 O O . ARG A 1 213 ? 9.109 1.893 -17.179 1.00 96.00 213 ARG A O 1
ATOM 1639 N N . GLU A 1 214 ? 8.051 3.870 -17.192 1.00 97.62 214 GLU A N 1
ATOM 1640 C CA . GLU A 1 214 ? 7.111 3.523 -16.130 1.00 97.62 214 GLU A CA 1
ATOM 1641 C C . GLU A 1 214 ? 5.998 2.634 -16.690 1.00 97.62 214 GLU A C 1
ATOM 1643 O O . GLU A 1 214 ? 5.344 2.959 -17.682 1.00 97.62 214 GLU A O 1
ATOM 1648 N N . ARG A 1 215 ? 5.772 1.495 -16.041 1.00 98.25 215 ARG A N 1
ATOM 1649 C CA . ARG A 1 215 ? 4.649 0.600 -16.303 1.00 98.25 215 ARG A CA 1
ATOM 1650 C C . ARG A 1 215 ? 3.479 1.019 -15.424 1.00 98.25 215 ARG A C 1
ATOM 1652 O O . ARG A 1 215 ? 3.598 1.040 -14.200 1.00 98.25 215 ARG A O 1
ATOM 1659 N N . ASN A 1 216 ? 2.361 1.347 -16.053 1.00 98.31 216 ASN A N 1
ATOM 1660 C CA . ASN A 1 216 ? 1.113 1.722 -15.409 1.00 98.31 216 ASN A CA 1
ATOM 1661 C C . ASN A 1 216 ? 0.094 0.604 -15.619 1.00 98.31 216 ASN A C 1
ATOM 1663 O O . ASN A 1 216 ? -0.306 0.324 -16.751 1.00 98.31 216 ASN A O 1
ATOM 1667 N N . ILE A 1 217 ? -0.321 -0.019 -14.523 1.00 98.38 217 ILE A N 1
ATOM 1668 C CA . ILE A 1 217 ? -1.260 -1.132 -14.508 1.00 98.38 217 ILE A CA 1
ATOM 1669 C C . ILE A 1 217 ? -2.531 -0.692 -13.788 1.00 98.38 217 ILE A C 1
ATOM 1671 O O . ILE A 1 217 ? -2.469 -0.131 -12.697 1.00 98.38 217 ILE A O 1
ATOM 1675 N N . LEU A 1 218 ? -3.683 -0.958 -14.394 1.00 97.94 218 LEU A N 1
ATOM 1676 C CA . LEU A 1 218 ? -4.994 -0.795 -13.778 1.00 97.94 218 LEU A CA 1
ATOM 1677 C C . LEU A 1 218 ? -5.618 -2.175 -13.603 1.00 97.94 218 LEU A C 1
ATOM 1679 O O . LEU A 1 218 ? -5.827 -2.893 -14.585 1.00 97.94 218 LEU A O 1
ATOM 1683 N N . VAL A 1 219 ? -5.934 -2.527 -12.364 1.00 97.69 219 VAL A N 1
ATOM 1684 C CA . VAL A 1 219 ? -6.615 -3.775 -12.010 1.00 97.69 219 VAL A CA 1
ATOM 1685 C C . VAL A 1 219 ? -7.964 -3.440 -11.385 1.00 97.69 219 VAL A C 1
ATOM 1687 O O . VAL A 1 219 ? -8.073 -2.504 -10.595 1.00 97.69 219 VAL A O 1
ATOM 1690 N N . LEU A 1 220 ? -8.991 -4.204 -11.738 1.00 96.50 220 LEU A N 1
ATOM 1691 C CA . LEU A 1 220 ? -10.294 -4.176 -11.081 1.00 96.50 220 LEU A CA 1
ATOM 1692 C C . LEU A 1 220 ? -10.435 -5.407 -10.190 1.00 96.50 220 LEU A C 1
ATOM 1694 O O . LEU A 1 220 ? -10.066 -6.511 -10.598 1.00 96.50 220 LEU A O 1
ATOM 1698 N N . LYS A 1 221 ? -10.972 -5.211 -8.986 1.00 95.44 221 LYS A N 1
ATOM 1699 C CA . LYS A 1 221 ? -11.357 -6.281 -8.060 1.00 95.44 221 LYS A CA 1
ATOM 1700 C C . LYS A 1 221 ? -12.851 -6.173 -7.777 1.00 95.44 221 LYS A C 1
ATOM 1702 O O . LYS A 1 221 ? -13.315 -5.123 -7.330 1.00 95.44 221 LYS A O 1
ATOM 1707 N N . GLY A 1 222 ? -13.570 -7.272 -7.993 1.00 91.88 222 GLY A N 1
ATOM 1708 C CA . GLY A 1 222 ? -15.027 -7.309 -7.886 1.00 91.88 222 GLY A CA 1
ATOM 1709 C C . GLY A 1 222 ? -15.725 -6.670 -9.092 1.00 91.88 222 GLY A C 1
ATOM 1710 O O . GLY A 1 222 ? -15.083 -6.155 -10.009 1.00 91.88 222 GLY A O 1
ATOM 1711 N N . ASN A 1 223 ? -17.059 -6.730 -9.109 1.00 84.69 223 ASN A N 1
ATOM 1712 C CA . ASN A 1 223 ? -17.864 -6.143 -10.179 1.00 84.69 223 ASN A CA 1
ATOM 1713 C C . ASN A 1 223 ? -18.487 -4.826 -9.697 1.00 84.69 223 ASN A C 1
ATOM 1715 O O . ASN A 1 223 ? -19.379 -4.871 -8.843 1.00 84.69 223 ASN A O 1
ATOM 1719 N N . PRO A 1 224 ? -18.037 -3.669 -10.205 1.00 74.00 224 PRO A N 1
ATOM 1720 C CA . PRO A 1 224 ? -18.605 -2.400 -9.805 1.00 74.00 224 PRO A CA 1
ATOM 1721 C C . PRO A 1 224 ? -20.067 -2.295 -10.252 1.00 74.00 224 PRO A C 1
ATOM 1723 O O . PRO A 1 224 ? -20.361 -2.290 -11.448 1.00 74.00 224 PRO A O 1
ATOM 1726 N N . ARG A 1 225 ? -21.007 -2.196 -9.305 1.00 79.69 225 ARG A N 1
ATOM 1727 C CA . ARG A 1 225 ? -22.404 -1.893 -9.641 1.00 79.69 225 ARG A CA 1
ATOM 1728 C C . ARG A 1 225 ? -22.530 -0.418 -9.996 1.00 79.69 225 ARG A C 1
ATOM 1730 O O . ARG A 1 225 ? -21.947 0.451 -9.357 1.00 79.69 225 ARG A O 1
ATOM 1737 N N . GLN A 1 226 ? -23.303 -0.123 -11.033 1.00 77.38 226 GLN A N 1
ATOM 1738 C CA . GLN A 1 226 ? -23.511 1.250 -11.476 1.00 77.38 226 GLN A CA 1
ATOM 1739 C C . GLN A 1 226 ? -24.088 2.102 -10.330 1.00 77.38 226 GLN A C 1
ATOM 1741 O O . GLN A 1 226 ? -25.177 1.816 -9.841 1.00 77.38 226 GLN A O 1
ATOM 1746 N N . GLY A 1 227 ? -23.355 3.141 -9.916 1.00 78.94 227 GLY A N 1
ATOM 1747 C CA . GLY A 1 227 ? -23.764 4.065 -8.852 1.00 78.94 227 GLY A CA 1
ATOM 1748 C C . GLY A 1 227 ? -23.292 3.711 -7.438 1.00 78.94 227 GLY A C 1
ATOM 1749 O O . GLY A 1 227 ? -23.553 4.495 -6.531 1.00 78.94 227 GLY A O 1
ATOM 1750 N N . GLU A 1 228 ? -22.595 2.589 -7.233 1.00 81.31 228 GLU A N 1
ATOM 1751 C CA . GLU A 1 228 ? -21.909 2.326 -5.961 1.00 81.31 228 GLU A CA 1
ATOM 1752 C C . GLU A 1 228 ? -20.562 3.068 -5.922 1.00 81.31 228 GLU A C 1
ATOM 1754 O O . GLU A 1 228 ? -19.879 3.208 -6.938 1.00 81.31 228 GLU A O 1
ATOM 1759 N N . GLU A 1 229 ? -20.190 3.590 -4.753 1.00 82.88 229 GLU A N 1
ATOM 1760 C CA . GLU A 1 229 ? -18.849 4.130 -4.525 1.00 82.88 229 GLU A CA 1
ATOM 1761 C C . GLU A 1 229 ? -17.840 2.976 -4.430 1.00 82.88 229 GLU A C 1
ATOM 1763 O O . GLU A 1 229 ? -18.157 1.897 -3.925 1.00 82.88 229 GLU A O 1
ATOM 1768 N N . PHE A 1 230 ? -16.615 3.191 -4.916 1.00 88.69 230 PHE A N 1
ATOM 1769 C CA . PHE A 1 230 ? -15.575 2.162 -4.948 1.00 88.69 230 PHE A CA 1
ATOM 1770 C C . PHE A 1 230 ? -14.366 2.573 -4.134 1.00 88.69 230 PHE A C 1
ATOM 1772 O O . PHE A 1 230 ? -13.948 3.728 -4.162 1.00 88.69 230 PHE A O 1
ATOM 1779 N N . SER A 1 231 ? -13.763 1.589 -3.474 1.00 94.56 231 SER A N 1
ATOM 1780 C CA . SER A 1 231 ? -12.450 1.770 -2.872 1.00 94.56 231 SER A CA 1
ATOM 1781 C C . SER A 1 231 ? -11.401 1.991 -3.960 1.00 94.56 231 SER A C 1
ATOM 1783 O O . SER A 1 231 ? -11.451 1.363 -5.023 1.00 94.56 231 SER A O 1
ATOM 1785 N N . THR A 1 232 ? -10.419 2.846 -3.688 1.00 96.81 232 THR A N 1
ATOM 1786 C CA . THR A 1 232 ? -9.284 3.050 -4.592 1.00 96.81 232 THR A CA 1
ATOM 1787 C C . THR A 1 232 ? -7.981 2.653 -3.912 1.00 96.81 232 THR A C 1
ATOM 1789 O O . THR A 1 232 ? -7.749 2.943 -2.743 1.00 96.81 232 THR A O 1
ATOM 1792 N N . MET A 1 233 ? -7.106 1.963 -4.636 1.00 98.19 233 MET A N 1
ATOM 1793 C CA . MET A 1 233 ? -5.777 1.594 -4.160 1.00 98.19 233 MET A CA 1
ATOM 1794 C C . MET A 1 233 ? -4.735 2.088 -5.149 1.00 98.19 233 MET A C 1
ATOM 1796 O O . MET A 1 233 ? -4.710 1.662 -6.298 1.00 98.19 233 MET A O 1
ATOM 1800 N N . LYS A 1 234 ? -3.834 2.957 -4.703 1.00 98.56 234 LYS A N 1
ATOM 1801 C CA . LYS A 1 234 ? -2.728 3.479 -5.506 1.00 98.56 234 LYS A CA 1
ATOM 1802 C C . LYS A 1 234 ? -1.418 2.948 -4.970 1.00 98.56 234 LYS A C 1
ATOM 1804 O O . LYS A 1 234 ? -1.080 3.171 -3.812 1.00 98.56 234 LYS A O 1
ATOM 1809 N N . VAL A 1 235 ? -0.656 2.266 -5.811 1.00 98.56 235 VAL A N 1
ATOM 1810 C CA . VAL A 1 235 ? 0.609 1.639 -5.441 1.00 98.56 235 VAL A CA 1
ATOM 1811 C C . VAL A 1 235 ? 1.704 2.135 -6.367 1.00 98.56 235 VAL A C 1
ATOM 1813 O O . VAL A 1 235 ? 1.704 1.842 -7.557 1.00 98.56 235 VAL A O 1
ATOM 1816 N N . LYS A 1 236 ? 2.681 2.859 -5.823 1.00 98.50 236 LYS A N 1
ATOM 1817 C CA . LYS A 1 236 ? 3.827 3.361 -6.582 1.00 98.50 236 LYS A CA 1
ATOM 1818 C C . LYS A 1 236 ? 5.126 2.726 -6.100 1.00 98.50 236 LYS A C 1
ATOM 1820 O O . LYS A 1 236 ? 5.445 2.793 -4.918 1.00 98.50 236 LYS A O 1
ATOM 1825 N N . SER A 1 237 ? 5.908 2.158 -7.009 1.00 98.25 237 SER A N 1
ATOM 1826 C CA . SER A 1 237 ? 7.260 1.674 -6.722 1.00 98.25 237 SER A CA 1
ATOM 1827 C C . SER A 1 237 ? 8.227 2.101 -7.818 1.00 98.25 237 SER A C 1
ATOM 1829 O O . SER A 1 237 ? 7.924 1.923 -8.994 1.00 98.25 237 SER A O 1
ATOM 1831 N N . LYS A 1 238 ? 9.402 2.647 -7.482 1.00 97.88 238 LYS A N 1
ATOM 1832 C CA . LYS A 1 238 ? 10.432 2.841 -8.522 1.00 97.88 238 LYS A CA 1
ATOM 1833 C C . LYS A 1 238 ? 11.124 1.522 -8.828 1.00 97.88 238 LYS A C 1
ATOM 1835 O O . LYS A 1 238 ? 11.184 1.127 -9.985 1.00 97.88 238 LYS A O 1
ATOM 1840 N N . THR A 1 239 ? 11.592 0.822 -7.798 1.00 97.81 239 THR A N 1
ATOM 1841 C CA . THR A 1 239 ? 12.311 -0.442 -7.956 1.00 97.81 239 THR A CA 1
ATOM 1842 C C . THR A 1 239 ? 11.880 -1.458 -6.909 1.00 97.81 239 THR A C 1
ATOM 1844 O O . THR A 1 239 ? 12.034 -1.222 -5.711 1.00 97.81 239 THR A O 1
ATOM 1847 N N . GLY A 1 240 ? 11.433 -2.636 -7.348 1.00 97.44 240 GLY A N 1
ATOM 1848 C CA . GLY A 1 240 ? 11.240 -3.788 -6.468 1.00 97.44 240 GLY A CA 1
ATOM 1849 C C . GLY A 1 240 ? 10.077 -4.686 -6.867 1.00 97.44 240 GLY A C 1
ATOM 1850 O O . GLY A 1 240 ? 9.754 -4.810 -8.043 1.00 97.44 240 GLY A O 1
ATOM 1851 N N . SER A 1 241 ? 9.465 -5.349 -5.890 1.00 98.19 241 SER A N 1
ATOM 1852 C CA . SER A 1 241 ? 8.343 -6.261 -6.128 1.00 98.19 241 SER A CA 1
ATOM 1853 C C . SER A 1 241 ? 7.092 -5.813 -5.391 1.00 98.19 241 SER A C 1
ATOM 1855 O O . SER A 1 241 ? 7.155 -5.370 -4.244 1.00 98.19 241 SER A O 1
ATOM 1857 N N . ILE A 1 242 ? 5.949 -5.935 -6.053 1.00 98.62 242 ILE A N 1
ATOM 1858 C CA . ILE A 1 242 ? 4.636 -5.607 -5.498 1.00 98.62 242 ILE A CA 1
ATOM 1859 C C . ILE A 1 242 ? 3.819 -6.894 -5.453 1.00 98.62 242 ILE A C 1
ATOM 1861 O O . ILE A 1 242 ? 3.602 -7.516 -6.483 1.00 98.62 242 ILE A O 1
ATOM 1865 N N . ALA A 1 243 ? 3.362 -7.300 -4.277 1.00 98.56 243 ALA A N 1
ATOM 1866 C CA . ALA A 1 243 ? 2.489 -8.450 -4.096 1.00 98.56 243 ALA A CA 1
ATOM 1867 C C . ALA A 1 243 ? 1.219 -8.003 -3.371 1.00 98.56 243 ALA A C 1
ATOM 1869 O O . ALA A 1 243 ? 1.285 -7.621 -2.204 1.00 98.56 243 ALA A O 1
ATOM 1870 N N . ILE A 1 244 ? 0.077 -8.060 -4.048 1.00 98.44 244 ILE A N 1
ATOM 1871 C CA . ILE A 1 244 ? -1.235 -7.721 -3.488 1.00 98.44 244 ILE A CA 1
ATOM 1872 C C . ILE A 1 244 ? -2.064 -8.999 -3.451 1.00 98.44 244 ILE A C 1
ATOM 1874 O O . ILE A 1 244 ? -2.189 -9.696 -4.460 1.00 98.44 244 ILE A O 1
ATOM 1878 N N . ARG A 1 245 ? -2.600 -9.329 -2.279 1.00 98.00 245 ARG A N 1
ATOM 1879 C CA . ARG A 1 245 ? -3.436 -10.508 -2.064 1.00 98.00 245 ARG A CA 1
ATOM 1880 C C . ARG A 1 245 ? -4.767 -10.115 -1.456 1.00 98.00 245 ARG A C 1
ATOM 1882 O O . ARG A 1 245 ? -4.791 -9.364 -0.485 1.00 98.00 245 ARG A O 1
ATOM 1889 N N . PHE A 1 246 ? -5.831 -10.685 -1.996 1.00 96.69 246 PHE A N 1
ATOM 1890 C CA . PHE A 1 246 ? -7.151 -10.699 -1.384 1.00 96.69 246 PHE A CA 1
ATOM 1891 C C . PHE A 1 246 ? -7.366 -12.089 -0.799 1.00 96.69 246 PHE A C 1
ATOM 1893 O O . PHE A 1 246 ? -7.171 -13.092 -1.493 1.00 96.69 246 PHE A O 1
ATOM 1900 N N . GLU A 1 247 ? -7.625 -12.139 0.503 1.00 95.62 247 GLU A N 1
ATOM 1901 C CA . GLU A 1 247 ? -7.748 -13.389 1.243 1.00 95.62 247 GLU A CA 1
ATOM 1902 C C . GLU A 1 247 ? -9.040 -13.379 2.056 1.00 95.62 247 GLU A C 1
ATOM 1904 O O . GLU A 1 247 ? -9.420 -12.368 2.659 1.00 95.62 247 GLU A O 1
ATOM 1909 N N . LYS A 1 248 ? -9.717 -14.533 2.097 1.00 92.19 248 LYS A N 1
ATOM 1910 C CA . LYS A 1 248 ? -10.867 -14.727 2.975 1.00 92.19 248 LYS A CA 1
ATOM 1911 C C . LYS A 1 248 ? -10.397 -14.578 4.414 1.00 92.19 248 LYS A C 1
ATOM 1913 O O . LYS A 1 248 ? -9.667 -15.432 4.920 1.00 92.19 248 LYS A O 1
ATOM 1918 N N . MET A 1 249 ? -10.835 -13.506 5.064 1.00 84.25 249 MET A N 1
ATOM 1919 C CA . MET A 1 249 ? -10.540 -13.327 6.473 1.00 84.25 249 MET A CA 1
ATOM 1920 C C . MET A 1 249 ? -11.200 -14.449 7.270 1.00 84.25 249 MET A C 1
ATOM 1922 O O . MET A 1 249 ? -12.330 -14.846 6.949 1.00 84.25 249 MET A O 1
ATOM 1926 N N . PRO A 1 250 ? -10.511 -15.001 8.286 1.00 79.88 250 PRO A N 1
ATOM 1927 C CA . PRO A 1 250 ? -11.170 -15.867 9.242 1.00 79.88 250 PRO A CA 1
ATOM 1928 C C . PRO A 1 250 ? -12.412 -15.126 9.739 1.00 79.88 250 PRO A C 1
ATOM 1930 O O . PRO A 1 250 ? -12.295 -13.935 10.047 1.00 79.88 250 PRO A O 1
ATOM 1933 N N . PRO A 1 251 ? -13.588 -15.778 9.801 1.00 72.00 251 PRO A N 1
ATOM 1934 C CA . PRO A 1 251 ? -14.702 -15.164 10.502 1.00 72.00 251 PRO A CA 1
ATOM 1935 C C . PRO A 1 251 ? -14.175 -14.773 11.880 1.00 72.00 251 PRO A C 1
ATOM 1937 O O . PRO A 1 251 ? -13.461 -15.573 12.506 1.00 72.00 251 PRO A O 1
ATOM 1940 N N . LEU A 1 252 ? -14.464 -13.548 12.332 1.00 66.75 252 LEU A N 1
ATOM 1941 C CA . LEU A 1 252 ? -14.270 -13.277 13.748 1.00 66.75 252 LEU A CA 1
ATOM 1942 C C . LEU A 1 252 ? -15.010 -14.384 14.470 1.00 66.75 252 LEU A C 1
ATOM 1944 O O . LEU A 1 252 ? -16.159 -14.678 14.140 1.00 66.75 252 LEU A O 1
ATOM 1948 N N . ARG A 1 253 ? -14.318 -15.065 15.381 1.00 70.00 253 ARG A N 1
ATOM 1949 C CA . ARG A 1 253 ? -15.039 -15.938 16.290 1.00 70.00 253 ARG A CA 1
ATOM 1950 C C . ARG A 1 253 ? -16.074 -15.050 16.951 1.00 70.00 253 ARG A C 1
ATOM 1952 O O . ARG A 1 253 ? -15.693 -14.034 17.532 1.00 70.00 253 ARG A O 1
ATOM 1959 N N . ASP A 1 254 ? -17.340 -15.421 16.807 1.00 67.94 254 ASP A N 1
ATOM 1960 C CA . ASP A 1 254 ? -18.387 -14.866 17.641 1.00 67.94 254 ASP A CA 1
ATOM 1961 C C . ASP A 1 254 ? -17.919 -15.109 19.072 1.00 67.94 254 ASP A C 1
ATOM 1963 O O . ASP A 1 254 ? -17.830 -16.258 19.517 1.00 67.94 254 ASP A O 1
ATOM 1967 N N . LEU A 1 255 ? -17.485 -14.039 19.741 1.00 76.12 255 LEU A N 1
ATOM 1968 C CA . LEU A 1 255 ? -17.172 -14.119 21.154 1.00 76.12 255 LEU A CA 1
ATOM 1969 C C . LEU A 1 255 ? -18.468 -14.557 21.815 1.00 76.12 255 LEU A C 1
ATOM 1971 O O . LEU A 1 255 ? -19.519 -13.940 21.628 1.00 76.12 255 LEU A O 1
ATOM 1975 N N . THR A 1 256 ? -18.408 -15.670 22.532 1.00 86.75 256 THR A N 1
ATOM 1976 C CA . THR A 1 256 ? -19.574 -16.131 23.278 1.00 86.75 256 THR A CA 1
ATOM 1977 C C . THR A 1 256 ? -19.982 -15.042 24.270 1.00 86.75 256 THR A C 1
ATOM 1979 O O . THR A 1 256 ? -19.124 -14.318 24.775 1.00 86.75 256 THR A O 1
ATOM 1982 N N . GLU A 1 257 ? -21.272 -14.930 24.604 1.00 86.31 257 GLU A N 1
ATOM 1983 C CA . GLU A 1 257 ? -21.722 -13.977 25.636 1.00 86.31 257 GLU A CA 1
ATOM 1984 C C . GLU A 1 257 ? -20.904 -14.109 26.932 1.00 86.31 257 GLU A C 1
ATOM 1986 O O . GLU A 1 257 ? -20.619 -13.116 27.594 1.00 86.31 257 GLU A O 1
ATOM 1991 N N . TYR A 1 258 ? -20.463 -15.329 27.254 1.00 89.69 258 TYR A N 1
ATOM 1992 C CA . TYR A 1 258 ? -19.574 -15.611 28.377 1.00 89.69 258 TYR A CA 1
ATOM 1993 C C . TYR A 1 258 ? -18.179 -14.980 28.231 1.00 89.69 258 TYR A C 1
ATOM 1995 O O . TYR A 1 258 ? -17.657 -14.428 29.197 1.00 89.69 258 TYR A O 1
ATOM 2003 N N . GLU A 1 259 ? -17.560 -15.042 27.049 1.00 88.31 259 GLU A N 1
ATOM 2004 C CA . GLU A 1 259 ? -16.265 -14.398 26.786 1.00 88.31 259 GLU A CA 1
ATOM 2005 C C . GLU A 1 259 ? -16.383 -12.874 26.810 1.00 88.31 259 GLU A C 1
ATOM 2007 O O . GLU A 1 259 ? -15.536 -12.226 27.418 1.00 88.31 259 GLU A O 1
ATOM 2012 N N . ILE A 1 260 ? -17.460 -12.320 26.242 1.00 86.12 260 ILE A N 1
ATOM 2013 C CA . ILE A 1 260 ? -17.745 -10.879 26.294 1.00 86.12 260 ILE A CA 1
ATOM 2014 C C . ILE A 1 260 ? -17.913 -10.428 27.750 1.00 86.12 260 ILE A C 1
ATOM 2016 O O . ILE A 1 260 ? -17.267 -9.474 28.174 1.00 86.12 260 ILE A O 1
ATOM 2020 N N . GLN A 1 261 ? -18.725 -11.136 28.545 1.00 90.62 261 GLN A N 1
ATOM 2021 C CA . GLN A 1 261 ? -18.911 -10.822 29.968 1.00 90.62 261 GLN A CA 1
ATOM 2022 C C . GLN A 1 261 ? -17.608 -10.935 30.756 1.00 90.62 261 GLN A C 1
ATOM 2024 O O . GLN A 1 261 ? -17.341 -10.104 31.622 1.00 90.62 261 GLN A O 1
ATOM 2029 N N . ARG A 1 262 ? -16.783 -11.943 30.455 1.00 93.19 262 ARG A N 1
ATOM 2030 C CA . ARG A 1 262 ? -15.482 -12.125 31.098 1.00 93.19 262 ARG A CA 1
ATOM 2031 C C . ARG A 1 262 ? -14.521 -10.986 30.760 1.00 93.19 262 ARG A C 1
ATOM 2033 O O . ARG A 1 262 ? -13.840 -10.501 31.659 1.00 93.19 262 ARG A O 1
ATOM 2040 N N . GLU A 1 263 ? -14.461 -10.564 29.499 1.00 89.81 263 GLU A N 1
ATOM 2041 C CA . GLU A 1 263 ? -13.613 -9.451 29.059 1.00 89.81 263 GLU A CA 1
ATOM 2042 C C . GLU A 1 263 ? -14.092 -8.118 29.657 1.00 89.81 263 GLU A C 1
ATOM 2044 O O . GLU A 1 263 ? -13.284 -7.331 30.149 1.00 89.81 263 GLU A O 1
ATOM 2049 N N . GLU A 1 264 ? -15.409 -7.900 29.729 1.00 92.19 264 GLU A N 1
ATOM 2050 C CA . GLU A 1 264 ? -15.997 -6.727 30.383 1.00 92.19 264 GLU A CA 1
ATOM 2051 C C . GLU A 1 264 ? -15.737 -6.721 31.902 1.00 92.19 264 GLU A C 1
ATOM 2053 O O . GLU A 1 264 ? -15.400 -5.685 32.482 1.00 92.19 264 GLU A O 1
ATOM 2058 N N . GLU A 1 265 ? -15.842 -7.875 32.570 1.00 94.75 265 GLU A N 1
ATOM 2059 C CA . GLU A 1 265 ? -15.524 -8.012 33.995 1.00 94.75 265 GLU A CA 1
ATOM 2060 C C . GLU A 1 265 ? -14.033 -7.762 34.266 1.00 94.75 265 GLU A C 1
ATOM 2062 O O . GLU A 1 265 ? -13.682 -7.092 35.243 1.00 94.75 265 GLU A O 1
ATOM 2067 N N . GLU A 1 266 ? -13.149 -8.233 33.385 1.00 92.88 266 GLU A N 1
ATOM 2068 C CA . GLU A 1 266 ? -11.711 -7.981 33.467 1.00 92.88 266 GLU A CA 1
ATOM 2069 C C . GLU A 1 266 ? -11.377 -6.497 33.248 1.00 92.88 266 GLU A C 1
ATOM 2071 O O . GLU A 1 266 ? -10.598 -5.925 34.018 1.00 92.88 266 GLU A O 1
ATOM 2076 N N . ALA A 1 267 ? -12.030 -5.834 32.288 1.00 88.00 267 ALA A N 1
ATOM 2077 C CA . ALA A 1 267 ? -11.904 -4.394 32.074 1.00 88.00 267 ALA A CA 1
ATOM 2078 C C . ALA A 1 267 ? -12.334 -3.596 33.319 1.00 88.00 267 ALA A C 1
ATOM 2080 O O . ALA A 1 267 ? -11.565 -2.767 33.817 1.00 88.00 267 ALA A O 1
ATOM 2081 N N . ARG A 1 268 ? -13.495 -3.917 33.914 1.00 91.44 268 ARG A N 1
ATOM 2082 C CA . ARG A 1 268 ? -13.944 -3.286 35.172 1.00 91.44 268 ARG A CA 1
ATOM 2083 C C . ARG A 1 268 ? -12.993 -3.561 36.336 1.00 91.44 268 ARG A C 1
ATOM 2085 O O . ARG A 1 268 ? -12.803 -2.705 37.205 1.00 91.44 268 ARG A O 1
ATOM 2092 N N . ARG A 1 269 ? -12.398 -4.756 36.401 1.00 93.38 269 ARG A N 1
ATOM 2093 C CA . ARG A 1 269 ? -11.418 -5.103 37.441 1.00 93.38 269 ARG A CA 1
ATOM 2094 C C . ARG A 1 269 ? -10.139 -4.279 37.297 1.00 93.38 269 ARG A C 1
ATOM 2096 O O . ARG A 1 269 ? -9.616 -3.807 38.307 1.00 93.38 269 ARG A O 1
ATOM 2103 N N . ASN A 1 270 ? -9.667 -4.069 36.072 1.00 86.62 270 ASN A N 1
ATOM 2104 C CA . ASN A 1 270 ? -8.497 -3.239 35.796 1.00 86.62 270 ASN A CA 1
ATOM 2105 C C . ASN A 1 270 ? -8.744 -1.766 36.147 1.00 86.62 270 ASN A C 1
ATOM 2107 O O . ASN A 1 270 ? -7.881 -1.148 36.769 1.00 86.62 270 ASN A O 1
ATOM 2111 N N . GLU A 1 271 ? -9.932 -1.225 35.863 1.00 86.69 271 GLU A N 1
ATOM 2112 C CA . GLU A 1 271 ? -10.308 0.132 36.288 1.00 86.69 271 GLU A CA 1
ATOM 2113 C C . GLU A 1 271 ? -10.302 0.290 37.815 1.00 86.69 271 GLU A C 1
ATOM 2115 O O . GLU A 1 271 ? -9.745 1.258 38.340 1.00 86.69 271 GLU A O 1
ATOM 2120 N N . ARG A 1 272 ? -10.847 -0.692 38.549 1.00 89.19 272 ARG A N 1
ATOM 2121 C CA . ARG A 1 272 ? -10.827 -0.687 40.023 1.00 89.19 272 ARG A CA 1
ATOM 2122 C C . ARG A 1 272 ? -9.412 -0.754 40.587 1.00 89.19 272 ARG A C 1
ATOM 2124 O O . ARG A 1 272 ? -9.098 -0.028 41.527 1.00 89.19 272 ARG A O 1
ATOM 2131 N N . ASN A 1 273 ? -8.552 -1.592 40.010 1.00 85.00 273 ASN A N 1
ATOM 2132 C CA . ASN A 1 273 ? -7.158 -1.701 40.441 1.00 85.00 273 ASN A CA 1
ATOM 2133 C C . ASN A 1 273 ? -6.376 -0.403 40.188 1.00 85.00 273 ASN A C 1
ATOM 2135 O O . ASN A 1 273 ? -5.498 -0.063 40.977 1.00 85.00 273 ASN A O 1
ATOM 2139 N N . ASN A 1 274 ? -6.720 0.350 39.139 1.00 80.25 274 ASN A N 1
ATOM 2140 C CA . ASN A 1 274 ? -6.059 1.617 38.824 1.00 80.25 274 ASN A CA 1
ATOM 2141 C C . ASN A 1 274 ? -6.526 2.787 39.718 1.00 80.25 274 ASN A C 1
ATOM 2143 O O . ASN A 1 274 ? -5.793 3.754 39.897 1.00 80.25 274 ASN A O 1
ATOM 2147 N N . GLN A 1 275 ? -7.712 2.696 40.333 1.00 73.44 275 GLN A N 1
ATOM 2148 C CA . GLN A 1 275 ? -8.200 3.683 41.312 1.00 73.44 275 GLN A CA 1
ATOM 2149 C C . GLN A 1 275 ? -7.686 3.443 42.746 1.00 73.44 275 GLN A C 1
ATOM 2151 O O . GLN A 1 275 ? -7.818 4.316 43.600 1.00 73.44 275 GLN A O 1
ATOM 2156 N N . GLY A 1 276 ? -7.075 2.288 43.029 1.00 59.06 276 GLY A N 1
ATOM 2157 C CA . GLY A 1 276 ? -6.740 1.858 44.393 1.00 59.06 276 GLY A CA 1
ATOM 2158 C C . GLY A 1 276 ? -5.409 2.346 44.979 1.00 59.06 276 GLY A C 1
ATOM 2159 O O . GLY A 1 276 ? -5.087 1.946 46.091 1.00 59.06 276 GLY A O 1
ATOM 2160 N N . SER A 1 277 ? -4.619 3.174 44.282 1.00 55.75 277 SER A N 1
ATOM 2161 C CA . SER A 1 277 ? -3.257 3.525 44.729 1.00 55.75 277 SER A CA 1
ATOM 2162 C C . SER A 1 277 ? -3.018 5.024 44.935 1.00 55.75 277 SER A C 1
ATOM 2164 O O . SER A 1 277 ? -1.927 5.526 44.665 1.00 55.75 277 SER A O 1
ATOM 2166 N N . SER A 1 278 ? -4.012 5.741 45.466 1.00 58.00 278 SER A N 1
ATOM 2167 C CA . SER A 1 278 ? -3.775 7.029 46.126 1.00 58.00 278 SER A CA 1
ATOM 2168 C C . SER A 1 278 ? -4.169 6.959 47.603 1.00 58.00 278 SER A C 1
ATOM 2170 O O . SER A 1 278 ? -5.109 7.620 48.041 1.00 58.00 278 SER A O 1
ATOM 2172 N N . ASP A 1 279 ? -3.398 6.219 48.402 1.00 52.59 279 ASP A N 1
ATOM 2173 C CA . ASP A 1 279 ? -3.290 6.475 49.847 1.00 52.59 279 ASP A CA 1
ATOM 2174 C C . ASP A 1 279 ? -2.520 7.794 50.070 1.00 52.59 279 ASP A C 1
ATOM 2176 O O . ASP A 1 279 ? -1.455 7.874 50.685 1.00 52.59 279 ASP A O 1
ATOM 2180 N N . GLY A 1 280 ? -3.069 8.875 49.516 1.00 50.81 280 GLY A N 1
ATOM 2181 C CA . GLY A 1 280 ? -2.755 10.230 49.911 1.00 50.81 280 GLY A CA 1
ATOM 2182 C C . GLY A 1 280 ? -3.450 10.469 51.238 1.00 50.81 280 GLY A C 1
ATOM 2183 O O . GLY A 1 280 ? -4.641 10.767 51.270 1.00 50.81 280 GLY A O 1
ATOM 2184 N N . ARG A 1 281 ? -2.699 10.309 52.333 1.00 51.59 281 ARG A N 1
ATOM 2185 C CA . ARG A 1 281 ? -3.074 10.786 53.669 1.00 51.59 281 ARG A CA 1
ATOM 2186 C C . ARG A 1 281 ? -3.822 12.123 53.547 1.00 51.59 281 ARG A C 1
ATOM 2188 O O . ARG A 1 281 ? -3.214 13.092 53.087 1.00 51.59 281 ARG A O 1
ATOM 2195 N N . PRO A 1 282 ? -5.090 12.213 53.979 1.00 48.34 282 PRO A N 1
ATOM 2196 C CA . PRO A 1 282 ? -5.764 13.494 54.046 1.00 48.34 282 PRO A CA 1
ATOM 2197 C C . PRO A 1 282 ? -5.067 14.326 55.122 1.00 48.34 282 PRO A C 1
ATOM 2199 O O . PRO A 1 282 ? -5.099 13.989 56.309 1.00 48.34 282 PRO A O 1
ATOM 2202 N N . ASN A 1 283 ? -4.400 15.402 54.700 1.00 46.59 283 ASN A N 1
ATOM 2203 C CA . ASN A 1 283 ? -3.990 16.448 55.621 1.00 46.59 283 ASN A CA 1
ATOM 2204 C C . ASN A 1 283 ? -5.261 17.021 56.248 1.00 46.59 283 ASN A C 1
ATOM 2206 O O . ASN A 1 283 ? -6.177 17.495 55.580 1.00 46.59 283 ASN A O 1
ATOM 2210 N N . LYS A 1 284 ? -5.324 16.855 57.560 1.00 51.91 284 LYS A N 1
ATOM 2211 C CA . LYS A 1 284 ? -6.475 17.087 58.411 1.00 51.91 284 LYS A CA 1
ATOM 2212 C C . LYS A 1 284 ? -6.484 18.555 58.817 1.00 51.91 284 LYS A C 1
ATOM 2214 O O . LYS A 1 284 ? -6.077 18.850 59.928 1.00 51.91 284 LYS A O 1
ATOM 2219 N N . GLU A 1 285 ? -6.906 19.460 57.939 1.00 54.88 285 GLU A N 1
ATOM 2220 C CA . GLU A 1 285 ? -7.169 20.856 58.317 1.00 54.88 285 GLU A CA 1
ATOM 2221 C C . GLU A 1 285 ? -7.970 21.594 57.232 1.00 54.88 285 GLU A C 1
ATOM 2223 O O . GLU A 1 285 ? -7.398 22.098 56.280 1.00 54.88 285 GLU A O 1
ATOM 2228 N N . GLU A 1 286 ? -9.301 21.612 57.367 1.00 49.00 286 GLU A N 1
ATOM 2229 C CA . GLU A 1 286 ? -10.223 22.698 56.958 1.00 49.00 286 GLU A CA 1
ATOM 2230 C C . GLU A 1 286 ? -11.659 22.200 57.206 1.00 49.00 286 GLU A C 1
ATOM 2232 O O . GLU A 1 286 ? -12.188 21.350 56.501 1.00 49.00 286 GLU A O 1
ATOM 2237 N N . LYS A 1 287 ? -12.220 22.428 58.394 1.00 49.22 287 LYS A N 1
ATOM 2238 C CA . LYS A 1 287 ? -12.894 23.658 58.842 1.00 49.22 287 LYS A CA 1
ATOM 2239 C C . LYS A 1 287 ? -14.194 23.927 58.072 1.00 49.22 287 LYS A C 1
ATOM 2241 O O . LYS A 1 287 ? -14.218 24.557 57.024 1.00 49.22 287 LYS A O 1
ATOM 2246 N N . GLU A 1 288 ? -15.263 23.419 58.683 1.00 53.12 288 GLU A N 1
ATOM 2247 C CA . GLU A 1 288 ? -16.653 23.883 58.654 1.00 53.12 288 GLU A CA 1
ATOM 2248 C C . GLU A 1 288 ? -16.980 25.036 57.694 1.00 53.12 288 GLU A C 1
ATOM 2250 O O . GLU A 1 28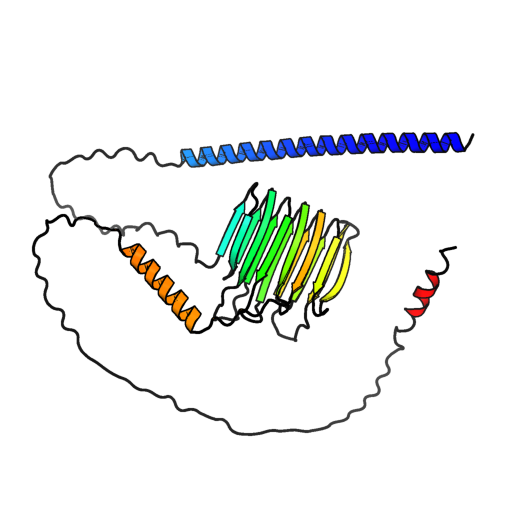8 ? -16.766 26.209 58.007 1.00 53.12 288 GLU A O 1
ATOM 2255 N N . ARG A 1 289 ? -17.680 24.714 56.603 1.00 48.16 289 ARG A N 1
ATOM 2256 C CA . ARG A 1 289 ? -18.763 25.567 56.104 1.00 48.16 289 ARG A CA 1
ATOM 2257 C C . ARG A 1 289 ? -19.962 24.706 55.739 1.00 48.16 289 ARG A C 1
ATOM 2259 O O . ARG A 1 289 ? -19.983 24.019 54.725 1.00 48.16 289 ARG A O 1
ATOM 2266 N N . GLN A 1 290 ? -20.951 24.757 56.623 1.00 48.12 290 GLN A N 1
ATOM 2267 C CA . GLN A 1 290 ? -22.308 24.285 56.396 1.00 48.12 290 GLN A CA 1
ATOM 2268 C C . GLN A 1 290 ? -22.903 25.052 55.204 1.00 48.12 290 GLN A C 1
ATOM 2270 O O . GLN A 1 290 ? -22.972 26.280 55.222 1.00 48.12 290 GLN A O 1
ATOM 2275 N N . GLY A 1 291 ? -23.311 24.321 54.167 1.00 40.81 291 GLY A N 1
ATOM 2276 C CA . GLY A 1 291 ? -24.049 24.826 53.012 1.00 40.81 291 GLY A CA 1
ATOM 2277 C C . GLY A 1 291 ? -25.288 23.961 52.788 1.00 40.81 291 GLY A C 1
ATOM 2278 O O . GLY A 1 291 ? -25.206 22.739 52.837 1.00 40.81 291 GLY A O 1
ATOM 2279 N N . ALA A 1 292 ? -26.427 24.627 52.629 1.00 50.94 292 ALA A N 1
ATOM 2280 C CA . ALA A 1 292 ? -27.796 24.127 52.733 1.00 50.94 292 ALA A CA 1
ATOM 2281 C C . ALA A 1 292 ? -28.192 22.974 51.774 1.00 50.94 292 ALA A C 1
ATOM 2283 O O . ALA A 1 292 ? -27.618 22.835 50.693 1.00 50.94 292 ALA A O 1
ATOM 2284 N N . PRO A 1 293 ? -29.228 22.182 52.129 1.00 49.34 293 PRO A N 1
ATOM 2285 C CA . PRO A 1 293 ? -29.757 21.117 51.280 1.00 49.34 293 PRO A CA 1
ATOM 2286 C C . PRO A 1 293 ? -30.503 21.678 50.059 1.00 49.34 293 PRO A C 1
ATOM 2288 O O . PRO A 1 293 ? -31.465 22.435 50.189 1.00 49.34 293 PRO A O 1
ATOM 2291 N N . VAL A 1 294 ? -30.078 21.266 48.861 1.00 53.09 294 VAL A N 1
ATOM 2292 C CA . VAL A 1 294 ? -30.779 21.543 47.600 1.00 53.09 294 VAL A CA 1
ATOM 2293 C C . VAL A 1 294 ? -31.885 20.506 47.403 1.00 53.09 294 VAL A C 1
ATOM 2295 O O . VAL A 1 294 ? -31.632 19.310 47.256 1.00 53.09 294 VAL A O 1
ATOM 2298 N N . ILE A 1 295 ? -33.121 20.997 47.411 1.00 44.28 295 ILE A N 1
ATOM 2299 C CA . ILE A 1 295 ? -34.359 20.271 47.121 1.00 44.28 295 ILE A CA 1
ATOM 2300 C C . ILE A 1 295 ? -34.373 19.892 45.632 1.00 44.28 295 ILE A C 1
ATOM 2302 O O . ILE A 1 295 ? -34.249 20.759 44.769 1.00 44.28 295 ILE A O 1
ATOM 2306 N N . ARG A 1 296 ? -34.544 18.601 45.325 1.00 44.59 296 ARG A N 1
ATOM 2307 C CA . ARG A 1 296 ? -34.833 18.111 43.968 1.00 44.59 296 ARG A CA 1
ATOM 2308 C C . ARG A 1 296 ? -36.351 18.064 43.756 1.00 44.59 296 ARG A C 1
ATOM 2310 O O . ARG A 1 296 ? -37.019 17.413 44.559 1.00 44.59 296 ARG A O 1
ATOM 2317 N N . PRO A 1 297 ? -36.907 18.684 42.704 1.00 50.41 297 PRO A N 1
ATOM 2318 C CA . PRO A 1 297 ? -38.267 18.398 42.277 1.00 50.41 297 PRO A CA 1
ATOM 2319 C C . PRO A 1 297 ? -38.330 17.133 41.411 1.00 50.41 297 PRO A C 1
ATOM 2321 O O . PRO A 1 297 ? -37.377 16.760 40.726 1.00 50.41 297 PRO A O 1
ATOM 2324 N N . ALA A 1 298 ? -39.476 16.471 41.519 1.00 41.19 298 ALA A N 1
ATOM 2325 C CA . ALA A 1 298 ? -39.800 15.162 40.984 1.00 41.19 298 ALA A CA 1
ATOM 2326 C C . ALA A 1 298 ? -40.320 15.197 39.532 1.00 41.19 298 ALA A C 1
ATOM 2328 O O . ALA A 1 298 ? -40.827 16.215 39.074 1.00 41.19 298 ALA A O 1
ATOM 2329 N N . THR A 1 299 ? -40.198 14.030 38.885 1.00 45.59 299 THR A N 1
ATOM 2330 C CA . THR A 1 299 ? -41.059 13.408 37.853 1.00 45.59 299 THR A CA 1
ATOM 2331 C C . THR A 1 299 ? -41.806 14.280 36.844 1.00 45.59 299 THR A C 1
ATOM 2333 O O . THR A 1 299 ? -42.689 15.059 37.190 1.00 45.59 299 THR A O 1
ATOM 2336 N N . THR A 1 300 ? -41.620 13.947 35.568 1.00 46.00 300 THR A N 1
ATOM 2337 C CA . THR A 1 300 ? -42.739 13.830 34.622 1.00 46.00 300 THR A CA 1
ATOM 2338 C C . THR A 1 300 ? -42.372 12.840 33.521 1.00 46.00 300 THR A C 1
ATOM 2340 O O . THR A 1 300 ? -41.498 13.099 32.698 1.00 46.00 300 THR A O 1
ATOM 2343 N N . ASP A 1 301 ? -43.035 11.685 33.564 1.00 47.66 301 ASP A N 1
ATOM 2344 C CA . ASP A 1 301 ? -43.162 10.746 32.457 1.00 47.66 301 ASP A CA 1
ATOM 2345 C C . ASP A 1 301 ? -43.984 11.402 31.343 1.00 47.66 301 ASP A C 1
ATOM 2347 O O . ASP A 1 301 ? -45.085 11.896 31.596 1.00 47.66 301 ASP A O 1
ATOM 2351 N N . ILE A 1 302 ? -43.475 11.388 30.110 1.00 47.97 302 ILE A N 1
ATOM 2352 C CA . ILE A 1 302 ? -44.280 11.633 28.911 1.00 47.97 302 ILE A CA 1
ATOM 2353 C C . ILE A 1 302 ? -44.007 10.491 27.937 1.00 47.97 302 ILE A C 1
ATOM 2355 O O . ILE A 1 302 ? -42.929 10.362 27.362 1.00 47.97 302 ILE A O 1
ATOM 2359 N N . VAL A 1 303 ? -45.026 9.646 27.822 1.00 53.56 303 VAL A N 1
ATOM 2360 C CA . VAL A 1 303 ? -45.236 8.656 26.771 1.00 53.56 303 VAL A CA 1
ATOM 2361 C C . VAL A 1 303 ? -45.749 9.414 25.552 1.00 53.56 303 VAL A C 1
ATOM 2363 O O . VAL A 1 303 ? -46.783 10.063 25.662 1.00 53.56 303 VAL A O 1
ATOM 2366 N N . ASP A 1 304 ? -45.083 9.303 24.403 1.00 50.00 304 ASP A N 1
ATOM 2367 C CA . ASP A 1 304 ? -45.727 9.605 23.123 1.00 50.00 304 ASP A CA 1
ATOM 2368 C C . ASP A 1 304 ? -45.267 8.626 22.035 1.00 50.00 304 ASP A C 1
ATOM 2370 O O . ASP A 1 304 ? -44.108 8.576 21.624 1.00 50.00 304 ASP A O 1
ATOM 2374 N N . ASN A 1 305 ? -46.230 7.806 21.622 1.00 53.19 305 ASN A N 1
ATOM 2375 C CA . ASN A 1 305 ? -46.185 6.848 20.525 1.00 53.19 305 ASN A CA 1
ATOM 2376 C C . ASN A 1 305 ? -46.554 7.580 19.223 1.00 53.19 305 ASN A C 1
ATOM 2378 O O . ASN A 1 305 ? -47.656 8.127 19.158 1.00 53.19 305 ASN A O 1
ATOM 2382 N N . PRO A 1 306 ? -45.755 7.521 18.147 1.00 67.75 306 PRO A N 1
ATOM 2383 C CA . PRO A 1 306 ? -46.264 7.822 16.815 1.00 67.75 306 PRO A CA 1
ATOM 2384 C C . PRO A 1 306 ? -46.830 6.557 16.130 1.00 67.75 306 PRO A C 1
ATOM 2386 O O . PRO A 1 306 ? -46.246 5.476 16.239 1.00 67.75 306 PRO A O 1
ATOM 2389 N N . PRO A 1 307 ? -47.966 6.664 15.412 1.00 60.12 307 PRO A N 1
ATOM 2390 C CA . PRO A 1 307 ? -48.612 5.536 14.749 1.00 60.12 307 PRO A CA 1
ATOM 2391 C C . PRO A 1 307 ? -47.858 5.083 13.492 1.00 60.12 307 PRO A C 1
ATOM 2393 O O . PRO A 1 307 ? -47.442 5.888 12.658 1.00 60.12 307 PRO A O 1
ATOM 2396 N N . SER A 1 308 ? -47.749 3.763 13.335 1.00 47.16 308 SER A N 1
ATOM 2397 C CA . SER A 1 308 ? -47.316 3.099 12.107 1.00 47.16 308 SER A CA 1
ATOM 2398 C C . SER A 1 308 ? -48.304 3.365 10.970 1.00 47.16 308 SER A C 1
ATOM 2400 O O . SER A 1 308 ? -49.468 2.976 11.047 1.00 47.16 308 SER A O 1
ATOM 2402 N N . VAL A 1 309 ? -47.825 3.983 9.891 1.00 54.38 309 VAL A N 1
ATOM 2403 C CA . VAL A 1 309 ? -48.533 4.059 8.609 1.00 54.38 309 VAL A CA 1
ATOM 2404 C C . VAL A 1 309 ? -47.951 2.985 7.692 1.00 54.38 309 VAL A C 1
ATOM 2406 O O . VAL A 1 309 ? -46.804 3.081 7.261 1.00 54.38 309 VAL A O 1
ATOM 2409 N N . GLN A 1 310 ? -48.742 1.949 7.417 1.00 53.78 310 GLN A N 1
ATOM 2410 C CA . GLN A 1 310 ? -48.519 1.025 6.305 1.00 53.78 310 GLN A CA 1
ATOM 2411 C C . GLN A 1 310 ? -49.005 1.666 4.998 1.00 53.78 310 GLN A C 1
ATOM 2413 O O . GLN A 1 310 ? -50.103 2.225 4.977 1.00 53.78 310 GLN A O 1
ATOM 2418 N N . PRO A 1 311 ? -48.270 1.491 3.891 1.00 57.88 311 PRO A N 1
ATOM 2419 C CA . PRO A 1 311 ? -48.888 1.426 2.574 1.00 57.88 311 PRO A CA 1
ATOM 2420 C C . PRO A 1 311 ? -48.899 -0.016 2.064 1.00 57.88 311 PRO A C 1
ATOM 2422 O O . PRO A 1 311 ? -47.863 -0.654 1.878 1.00 57.88 311 PRO A O 1
ATOM 2425 N N . GLU A 1 312 ? -50.111 -0.505 1.846 1.00 45.59 312 GLU A N 1
ATOM 2426 C CA . GLU A 1 312 ? -50.449 -1.721 1.117 1.00 45.59 312 GLU A CA 1
ATOM 2427 C C . GLU A 1 312 ? -50.496 -1.434 -0.399 1.00 45.59 312 GLU A C 1
ATOM 2429 O O . GLU A 1 312 ? -50.895 -0.340 -0.798 1.00 45.59 312 GLU A O 1
ATOM 2434 N N . LEU A 1 313 ? -50.205 -2.470 -1.206 1.00 42.53 313 LEU A N 1
ATOM 2435 C CA . LEU A 1 313 ? -50.568 -2.656 -2.631 1.00 42.53 313 LEU A CA 1
ATOM 2436 C C . LEU A 1 313 ? -49.717 -1.859 -3.650 1.00 42.53 313 LEU A C 1
ATOM 2438 O O . LEU A 1 313 ? -49.519 -0.665 -3.514 1.00 42.53 313 LEU A O 1
ATOM 2442 N N . GLN A 1 314 ? -49.173 -2.427 -4.734 1.00 48.72 314 GLN A N 1
ATOM 2443 C CA . GLN A 1 314 ? -49.699 -3.446 -5.652 1.00 48.72 314 GLN A CA 1
ATOM 2444 C C . GLN A 1 314 ? -48.561 -3.949 -6.580 1.00 48.72 314 GLN A C 1
ATOM 2446 O O . GLN A 1 314 ? -47.675 -3.166 -6.926 1.00 48.72 314 GLN A O 1
ATOM 2451 N N . PRO A 1 315 ? -48.591 -5.204 -7.063 1.00 54.12 315 PRO A N 1
ATOM 2452 C CA . PRO A 1 315 ? -47.698 -5.676 -8.116 1.00 54.12 315 PRO A CA 1
ATOM 2453 C C . PRO A 1 315 ? -48.301 -5.389 -9.502 1.00 54.12 315 PRO A C 1
ATOM 2455 O O . PRO A 1 315 ? -49.369 -5.900 -9.833 1.00 54.12 315 PRO A O 1
ATOM 2458 N N . GLN A 1 316 ? -47.608 -4.608 -10.337 1.00 42.31 316 GLN A N 1
ATOM 2459 C CA . GLN A 1 316 ? -47.894 -4.516 -11.773 1.00 42.31 316 GLN A CA 1
ATOM 2460 C C . GLN A 1 316 ? -46.717 -5.063 -12.590 1.00 42.31 316 GLN A C 1
ATOM 2462 O O . GLN A 1 316 ? -45.664 -4.450 -12.724 1.00 42.31 316 GLN A O 1
ATOM 2467 N N . GLN A 1 317 ? -46.945 -6.236 -13.168 1.00 47.31 317 GLN A N 1
ATOM 2468 C CA . GLN A 1 317 ? -46.407 -6.685 -14.452 1.00 47.31 317 GLN A CA 1
ATOM 2469 C C . GLN A 1 317 ? -47.624 -6.958 -15.361 1.00 47.31 317 GLN A C 1
ATOM 2471 O O . GLN A 1 317 ? -48.726 -7.109 -14.827 1.00 47.31 317 GLN A O 1
ATOM 2476 N N . PRO A 1 318 ? -47.488 -7.179 -16.681 1.00 53.56 318 PRO A N 1
ATOM 2477 C CA . PRO A 1 318 ? -46.408 -6.846 -17.615 1.00 53.56 318 PRO A CA 1
ATOM 2478 C C . PRO A 1 318 ? -46.948 -6.074 -18.845 1.00 53.56 318 PRO A C 1
ATOM 2480 O O . PRO A 1 318 ? -48.129 -6.141 -19.176 1.00 53.56 318 PRO A O 1
ATOM 2483 N N . SER A 1 319 ? -46.085 -5.420 -19.623 1.00 43.88 319 SER A N 1
ATOM 2484 C CA . SER A 1 319 ? -46.401 -5.170 -21.038 1.00 43.88 319 SER A CA 1
ATOM 2485 C C . SER A 1 319 ? -45.187 -5.445 -21.914 1.00 43.88 319 SER A C 1
ATOM 2487 O O . SER A 1 319 ? -44.159 -4.778 -21.867 1.00 43.88 319 SER A O 1
ATOM 2489 N N . GLN A 1 320 ? -45.330 -6.519 -22.686 1.00 48.31 320 GLN A N 1
ATOM 2490 C CA . GLN A 1 320 ? -44.505 -6.855 -23.828 1.00 48.31 320 GLN A CA 1
ATOM 2491 C C . GLN A 1 320 ? -44.771 -5.823 -24.926 1.00 48.31 320 GLN A C 1
ATOM 2493 O O . GLN A 1 320 ? -45.909 -5.702 -25.376 1.00 48.31 320 GLN A O 1
ATOM 2498 N N . GLN A 1 321 ? -43.737 -5.147 -25.421 1.00 43.28 321 GLN A N 1
ATOM 2499 C CA . GLN A 1 321 ? -43.743 -4.646 -26.791 1.00 43.28 321 GLN A CA 1
ATOM 2500 C C . GLN A 1 321 ? -42.434 -5.019 -27.475 1.00 43.28 321 GLN A C 1
ATOM 2502 O O . GLN A 1 321 ? -41.337 -4.611 -27.108 1.00 43.28 321 GLN A O 1
ATOM 2507 N N . ARG A 1 322 ? -42.623 -5.901 -28.449 1.00 44.72 322 ARG A N 1
ATOM 2508 C CA . ARG A 1 322 ? -41.667 -6.434 -29.399 1.00 44.72 322 ARG A CA 1
ATOM 2509 C C . ARG A 1 322 ? -41.603 -5.430 -30.546 1.00 44.72 322 ARG A C 1
ATOM 2511 O O . ARG A 1 322 ? -42.573 -5.312 -31.288 1.00 44.72 322 ARG A O 1
ATOM 2518 N N . THR A 1 323 ? -40.479 -4.743 -30.697 1.00 44.09 323 THR A N 1
ATOM 2519 C CA . THR A 1 323 ? -40.192 -3.944 -31.892 1.00 44.09 323 THR A CA 1
ATOM 2520 C C . THR A 1 323 ? -38.880 -4.444 -32.470 1.00 44.09 323 THR A C 1
ATOM 2522 O O . THR A 1 323 ? -37.795 -4.117 -32.001 1.00 44.09 323 THR A O 1
ATOM 2525 N N . THR A 1 324 ? -39.001 -5.322 -33.459 1.00 43.56 324 THR A N 1
ATOM 2526 C CA . THR A 1 324 ? -37.931 -5.710 -34.375 1.00 43.56 324 THR A CA 1
ATOM 2527 C C . THR A 1 324 ? -37.576 -4.488 -35.216 1.00 43.56 324 THR A C 1
ATOM 2529 O O . THR A 1 324 ? -38.368 -4.075 -36.058 1.00 43.56 324 THR A O 1
ATOM 2532 N N . VAL A 1 325 ? -36.405 -3.902 -34.972 1.00 48.94 325 VAL A N 1
ATOM 2533 C CA . VAL A 1 325 ? -35.767 -2.961 -35.897 1.00 48.94 325 VAL A CA 1
ATOM 2534 C C . VAL A 1 325 ? -34.468 -3.609 -36.349 1.00 48.94 325 VAL A C 1
ATOM 2536 O O . VAL A 1 325 ? -33.462 -3.623 -35.643 1.00 48.94 325 VAL A O 1
ATOM 2539 N N . GLU A 1 326 ? -34.561 -4.226 -37.518 1.00 43.19 326 GLU A N 1
ATOM 2540 C CA . GLU A 1 326 ? -33.464 -4.745 -38.322 1.00 43.19 326 GLU A CA 1
ATOM 2541 C C . GLU A 1 326 ? -32.517 -3.577 -38.628 1.00 43.19 326 GLU A C 1
ATOM 2543 O O . GLU A 1 326 ? -32.888 -2.620 -39.305 1.00 43.19 326 GLU A O 1
ATOM 2548 N N . SER A 1 327 ? -31.339 -3.594 -38.006 1.00 45.66 327 SER A N 1
ATOM 2549 C CA . SER A 1 327 ? -30.312 -2.565 -38.159 1.00 45.66 327 SER A CA 1
ATOM 2550 C C . SER A 1 327 ? -29.069 -3.241 -38.718 1.00 45.66 327 SER A C 1
ATOM 2552 O O . SER A 1 327 ? -28.411 -4.003 -38.009 1.00 45.66 327 SER A O 1
ATOM 2554 N N . ASP A 1 328 ? -28.793 -2.979 -39.995 1.00 53.75 328 ASP A N 1
ATOM 2555 C CA . ASP A 1 328 ? -27.554 -3.320 -40.688 1.00 53.75 328 ASP A CA 1
ATOM 2556 C C . ASP A 1 328 ? -26.341 -2.841 -39.875 1.00 53.75 328 ASP A C 1
ATOM 2558 O O . ASP A 1 328 ? -26.078 -1.640 -39.764 1.00 53.75 328 ASP A O 1
ATOM 2562 N N . LEU A 1 329 ? -25.593 -3.789 -39.310 1.00 55.62 329 LEU A N 1
ATOM 2563 C CA . LEU A 1 329 ? -24.279 -3.552 -38.721 1.00 55.62 329 LEU A CA 1
ATOM 2564 C C . LEU A 1 329 ? -23.200 -4.223 -39.589 1.00 55.62 329 LEU A C 1
ATOM 2566 O O . LEU A 1 329 ? -23.414 -5.330 -40.088 1.00 55.62 329 LEU A O 1
ATOM 2570 N N . PRO A 1 330 ? -22.043 -3.564 -39.784 1.00 59.81 330 PRO A N 1
ATOM 2571 C CA . PRO A 1 330 ? -20.937 -4.090 -40.578 1.00 59.81 330 PRO A CA 1
ATOM 2572 C C . PRO A 1 330 ? -20.293 -5.323 -39.914 1.00 59.81 330 PRO A C 1
ATOM 2574 O O . PRO A 1 330 ? -20.436 -5.513 -38.703 1.00 59.81 330 PRO A O 1
ATOM 2577 N N . PRO A 1 331 ? -19.580 -6.163 -40.692 1.00 58.12 331 PRO A N 1
ATOM 2578 C CA . PRO A 1 331 ? -19.042 -7.436 -40.220 1.00 58.12 331 PRO A CA 1
ATOM 2579 C C . PRO A 1 331 ? -18.116 -7.264 -39.011 1.00 58.12 331 PRO A C 1
ATOM 2581 O O . PRO A 1 331 ? -17.288 -6.352 -38.955 1.00 58.12 331 PRO A O 1
ATOM 2584 N N . SER A 1 332 ? -18.290 -8.164 -38.044 1.00 49.84 332 SER A N 1
ATOM 2585 C CA . SER A 1 332 ? -17.567 -8.212 -36.781 1.00 49.84 332 SER A CA 1
ATOM 2586 C C . SER A 1 332 ? -16.065 -8.429 -36.974 1.00 49.84 332 SER A C 1
ATOM 2588 O O . SER A 1 332 ? -15.599 -9.199 -37.813 1.00 49.84 332 SER A O 1
ATOM 2590 N N . TYR A 1 333 ? -15.306 -7.741 -36.126 1.00 50.59 333 TYR A N 1
ATOM 2591 C CA . TYR A 1 333 ? -13.850 -7.759 -36.004 1.00 50.59 333 TYR A CA 1
ATOM 2592 C C . TYR A 1 333 ? -13.361 -9.026 -35.265 1.00 50.59 333 TYR A C 1
ATOM 2594 O O . TYR A 1 333 ? -12.559 -8.941 -34.345 1.00 50.59 333 TYR A O 1
ATOM 2602 N N . GLU A 1 334 ? -13.889 -10.203 -35.614 1.00 53.38 334 GLU A N 1
ATOM 2603 C CA . GLU A 1 334 ? -13.575 -11.481 -34.939 1.00 53.38 334 GLU A CA 1
ATOM 2604 C C . GLU A 1 334 ? -12.660 -12.408 -35.759 1.00 53.38 334 GLU A C 1
ATOM 2606 O O . GLU A 1 334 ? -12.320 -13.496 -35.310 1.00 53.38 334 GLU A O 1
ATOM 2611 N N . GLN A 1 335 ? -12.189 -11.986 -36.938 1.00 49.88 335 GLN A N 1
ATOM 2612 C CA . GLN A 1 335 ? -11.295 -12.802 -37.778 1.00 49.88 335 GLN A CA 1
ATOM 2613 C C . GLN A 1 335 ? -9.794 -12.482 -37.656 1.00 49.88 335 GLN A C 1
ATOM 2615 O O . GLN A 1 335 ? -8.990 -13.149 -38.298 1.00 49.88 335 GLN A O 1
ATOM 2620 N N . SER A 1 336 ? -9.374 -11.513 -36.833 1.00 52.44 336 SER A N 1
ATOM 2621 C CA . SER A 1 336 ? -7.954 -11.112 -36.754 1.00 52.44 336 SER A CA 1
ATOM 2622 C C . SER A 1 336 ? -7.123 -11.802 -35.663 1.00 52.44 336 SER A C 1
ATOM 2624 O O . SER A 1 336 ? -5.911 -11.592 -35.614 1.00 52.44 336 SER A O 1
ATOM 2626 N N . GLU A 1 337 ? -7.720 -12.610 -34.780 1.00 51.97 337 GLU A N 1
ATOM 2627 C CA . GLU A 1 337 ? -6.970 -13.237 -33.674 1.00 51.97 337 GLU A CA 1
ATOM 2628 C C . GLU A 1 337 ? -6.437 -14.643 -33.997 1.00 51.97 337 GLU A C 1
ATOM 2630 O O . GLU A 1 337 ? -5.372 -15.014 -33.502 1.00 51.97 337 GLU A O 1
ATOM 2635 N N . GLU A 1 338 ? -7.074 -15.403 -34.896 1.00 53.94 338 GLU A N 1
ATOM 2636 C CA . GLU A 1 338 ? -6.590 -16.750 -35.252 1.00 53.94 338 GLU A CA 1
ATOM 2637 C C . GLU A 1 338 ? -5.354 -16.744 -36.172 1.00 53.94 338 GLU A C 1
ATOM 2639 O O . GLU A 1 338 ? -4.586 -17.711 -36.185 1.00 53.94 338 GLU A O 1
ATOM 2644 N N . GLU A 1 339 ? -5.091 -15.656 -36.903 1.00 49.19 339 GLU A N 1
ATOM 2645 C CA . GLU A 1 339 ? -3.945 -15.586 -37.822 1.00 49.19 339 GLU A CA 1
ATOM 2646 C C . GLU A 1 339 ? -2.627 -15.201 -37.120 1.00 49.19 339 GLU A C 1
ATOM 2648 O O . GLU A 1 339 ? -1.550 -15.648 -37.522 1.00 49.19 339 GLU A O 1
ATOM 2653 N N . ASN A 1 340 ? -2.687 -14.487 -35.990 1.00 47.81 340 ASN A N 1
ATOM 2654 C CA . ASN A 1 340 ? -1.486 -14.098 -35.237 1.00 47.81 340 ASN A CA 1
ATOM 2655 C C . ASN A 1 340 ? -0.875 -15.234 -34.397 1.00 47.81 340 ASN A C 1
ATOM 2657 O O . ASN A 1 340 ? 0.300 -15.164 -34.030 1.00 47.81 340 ASN A O 1
ATOM 2661 N N . VAL A 1 341 ? -1.614 -16.317 -34.140 1.00 51.81 341 VAL A N 1
ATOM 2662 C CA . VAL A 1 341 ? -1.095 -17.477 -33.389 1.00 51.81 341 VAL A CA 1
ATOM 2663 C C . VAL A 1 341 ? -0.240 -18.398 -34.273 1.00 51.81 341 VAL A C 1
ATOM 2665 O O . VAL A 1 341 ? 0.648 -19.090 -33.772 1.00 51.81 341 VAL A O 1
ATOM 2668 N N . ARG A 1 342 ? -0.410 -18.377 -35.604 1.00 47.53 342 ARG A N 1
ATOM 2669 C CA . ARG A 1 342 ? 0.348 -19.264 -36.508 1.00 47.53 342 ARG A CA 1
ATOM 2670 C C . ARG A 1 342 ? 1.771 -18.802 -36.826 1.00 47.53 342 ARG A C 1
ATOM 2672 O O . ARG A 1 342 ? 2.581 -19.630 -37.232 1.00 47.53 342 ARG A O 1
ATOM 2679 N N . ILE A 1 343 ? 2.120 -17.537 -36.590 1.00 51.97 343 ILE A N 1
ATOM 2680 C CA . ILE A 1 343 ? 3.465 -17.021 -36.909 1.00 51.97 343 ILE A CA 1
ATOM 2681 C C . ILE A 1 343 ? 4.487 -17.314 -35.788 1.00 51.97 343 ILE A C 1
ATOM 2683 O O . ILE A 1 343 ? 5.686 -17.376 -36.052 1.00 51.97 343 ILE A O 1
ATOM 2687 N N . GLN A 1 344 ? 4.057 -17.601 -34.552 1.00 49.72 344 GLN A N 1
ATOM 2688 C CA . GLN A 1 344 ? 4.987 -17.859 -33.435 1.00 49.72 344 GLN A CA 1
ATOM 2689 C C . GLN A 1 344 ? 5.490 -19.310 -33.313 1.00 49.72 344 GLN A C 1
ATOM 2691 O O . GLN A 1 344 ? 6.395 -19.570 -32.523 1.00 49.72 344 GLN A O 1
ATOM 2696 N N . LEU A 1 345 ? 4.972 -20.254 -34.105 1.00 50.12 345 LEU A N 1
ATOM 2697 C CA . LEU A 1 345 ? 5.372 -21.671 -34.046 1.00 50.12 345 LEU A CA 1
ATOM 2698 C C . LEU A 1 345 ? 6.401 -22.094 -35.109 1.00 50.12 345 LEU A C 1
ATOM 2700 O O . LEU A 1 345 ? 6.836 -23.239 -35.095 1.00 50.12 345 LEU A O 1
ATOM 2704 N N . ALA A 1 346 ? 6.845 -21.187 -35.986 1.00 48.75 346 ALA A N 1
ATOM 2705 C CA . ALA A 1 346 ? 7.807 -21.495 -37.056 1.00 48.75 346 ALA A CA 1
ATOM 2706 C C . ALA A 1 346 ? 9.265 -21.076 -36.754 1.00 48.75 346 ALA A C 1
ATOM 2708 O O . ALA A 1 346 ? 10.118 -21.149 -37.632 1.00 48.75 346 ALA A O 1
ATOM 2709 N N . GLY A 1 347 ? 9.566 -20.613 -35.535 1.00 48.72 347 GLY A N 1
ATOM 2710 C CA . GLY A 1 347 ? 10.888 -20.082 -35.160 1.00 48.72 347 GLY A CA 1
ATOM 2711 C C . GLY A 1 347 ? 11.664 -20.924 -34.149 1.00 48.72 347 GLY A C 1
ATOM 2712 O O . GLY A 1 347 ? 12.508 -20.380 -33.437 1.00 48.72 347 GLY A O 1
ATOM 2713 N N . ARG A 1 348 ? 11.338 -22.211 -34.006 1.00 50.41 348 ARG A N 1
ATOM 2714 C CA . ARG A 1 348 ? 11.963 -23.083 -33.008 1.00 50.41 348 ARG A CA 1
ATOM 2715 C C . ARG A 1 348 ? 12.269 -24.464 -33.582 1.00 50.41 348 ARG A C 1
ATOM 2717 O O . ARG A 1 348 ? 11.748 -25.450 -33.083 1.00 50.41 348 ARG A O 1
ATOM 2724 N N . ASP A 1 349 ? 13.119 -24.471 -34.601 1.00 48.72 349 ASP A N 1
ATOM 2725 C CA . ASP A 1 349 ? 14.006 -25.583 -34.961 1.00 48.72 349 ASP A CA 1
ATOM 2726 C C . ASP A 1 349 ? 15.405 -25.027 -35.252 1.00 48.72 349 ASP A C 1
ATOM 2728 O O . ASP A 1 349 ? 15.494 -24.019 -35.996 1.00 48.72 349 ASP A O 1
#

pLDDT: mean 78.4, std 20.47, range [40.03, 98.62]

Foldseek 3Di:
DVVVVVVVVVVVVVVVVVVVVVVVVVVVVVVVVVVVVVVVVVVVVVVVVVVVPPPPPPPPDDDDDDDDDDDDDDDPPPPPPPPPPDPPPQEAAAAEEAEEDADEDEFDAYYAHEYAHYEYHYEYEHDDDPDLPRATEYHYEYADDEYHYEYDYQNAEHAYEYAAEYADEEYAYEDALRAWAKEKEKEQEDEEAADEPVRQKDWPDWDQDPPSRITITIIGHDDDDPPDDHHYHYYYYHYYYYYYYHDHHDNPPPQPPVNVVVVVVVVVVVVVVVVPPPPPPPPPDDDDDDDDDDDDDDDDDDDDDDDDDDDDDDDDDDDDDDDDDDDDDDDDPPPPPVVVVVVVPPPDD

Sequence (349 aa):
MFLGHIYRNIQLANNEIQENVQKNVQQGMQEAQRNVQYGIQETQRNVQNALRNIPQMSSMGMNWGPGCPSSSSPASSSARPSVPDFPKDDEILVDLVTQSINNTFNLKKLVTVKCISGSIKARIVPSPTPTTELVRTLHTHSTTGSQQITVETSLGPFLMDSIHSTNTGSMKMTYPEDWCGTIEITLSHGSYDVRSSLGDTAVVRDVVDPNTRERNILVLKGNPRQGEEFSTMKVKSKTGSIAIRFEKMPPLRDLTEYEIQREEEEARRNERNNQGSSDGRPNKEEKERQGAPVIRPATTDIVDNPPSVQPELQPQQPSQQRTTVESDLPPSYEQSEEENVRIQLAGRD

Secondary structure (DSSP, 8-state):
-HHHHHHHHHHHHHHHHHHHHHHHHHHHHHHHHHHHHHHHHHHHHHHHHHHHTS----------------------------------TTEEEEEESS--EEEEEEESSEEEEEEEES-EEEEEEE---S-TT--EEEEEEEEES-EEEEE---SSS--EEEEEEEEES-EEEEEETT--EEEEEEEEEEEEEEEETT--EEEEEEEE-TTT--EEEEEEES-PPTT---EEEEEEEEEEEEEEEEE-PPPPP---HHHHHHHHHHHHHHHHHHHS------------------PPPP------PPPP---------------------PPPS-SSSTTTTSSTTSS--

Radius of gyration: 34.6 Å; chains: 1; bounding box: 93×75×100 Å